Protein AF-A0A820I8U2-F1 (afdb_monomer_lite)

pLDDT: mean 76.26, std 18.39, range [28.83, 97.38]

Radius of gyration: 24.03 Å; chains: 1; bounding box: 58×41×70 Å

Structure (mmCIF, N/CA/C/O backbone):
data_AF-A0A820I8U2-F1
#
_entry.id   AF-A0A820I8U2-F1
#
loop_
_atom_site.group_PDB
_atom_site.id
_atom_site.type_symbol
_atom_site.label_atom_id
_atom_site.label_alt_id
_atom_site.label_comp_id
_atom_site.label_asym_id
_atom_site.label_entity_id
_atom_site.label_seq_id
_atom_site.pdbx_PDB_ins_code
_atom_site.Cartn_x
_atom_site.Cartn_y
_atom_site.Cartn_z
_atom_site.occupancy
_atom_site.B_iso_or_equiv
_atom_site.auth_seq_id
_atom_site.auth_comp_id
_atom_site.auth_asym_id
_atom_site.auth_atom_id
_atom_site.pdbx_PDB_model_num
ATOM 1 N N . GLU A 1 1 ? 40.406 24.764 -24.758 1.00 34.69 1 GLU A N 1
ATOM 2 C CA . GLU A 1 1 ? 40.034 23.343 -24.649 1.00 34.69 1 GLU A CA 1
ATOM 3 C C . GLU A 1 1 ? 38.670 23.268 -23.995 1.00 34.69 1 GLU A C 1
ATOM 5 O O . GLU A 1 1 ? 38.483 23.781 -22.901 1.00 34.69 1 GLU A O 1
ATOM 10 N N . THR A 1 2 ? 37.687 22.791 -24.744 1.00 35.50 2 THR A N 1
ATOM 11 C CA . THR A 1 2 ? 36.286 22.673 -24.335 1.00 35.50 2 THR A CA 1
ATOM 12 C C . THR A 1 2 ? 36.098 21.347 -23.607 1.00 35.50 2 THR A C 1
ATOM 14 O O . THR A 1 2 ? 36.168 20.300 -24.247 1.00 35.50 2 THR A O 1
ATOM 17 N N . CYS A 1 3 ? 35.871 21.378 -22.293 1.00 28.83 3 CYS A N 1
ATOM 18 C CA . CYS A 1 3 ? 35.389 20.208 -21.557 1.00 28.83 3 CYS A CA 1
ATOM 19 C C . CYS A 1 3 ? 33.987 19.842 -22.074 1.00 28.83 3 CYS A C 1
ATOM 21 O O . CYS A 1 3 ? 33.105 20.704 -22.014 1.00 28.83 3 CYS A O 1
ATOM 23 N N . PRO A 1 4 ? 33.747 18.620 -22.586 1.00 39.00 4 PRO A N 1
ATOM 24 C CA . PRO A 1 4 ? 32.405 18.201 -22.948 1.00 39.00 4 PRO A CA 1
ATOM 25 C C . PRO A 1 4 ? 31.563 18.033 -21.684 1.00 39.00 4 PRO A C 1
ATOM 27 O O . PRO A 1 4 ? 31.963 17.406 -20.704 1.00 39.00 4 PRO A O 1
ATOM 30 N N . SER A 1 5 ? 30.400 18.658 -21.733 1.00 40.34 5 SER A N 1
ATOM 31 C CA . SER A 1 5 ? 29.334 18.680 -20.749 1.00 40.34 5 SER A CA 1
ATOM 32 C C . SER A 1 5 ? 28.586 17.343 -20.678 1.00 40.34 5 SER A C 1
ATOM 34 O O . SER A 1 5 ? 27.477 17.258 -21.192 1.00 40.34 5 SER A O 1
ATOM 36 N N . ASP A 1 6 ? 29.148 16.338 -20.010 1.00 33.81 6 ASP A N 1
ATOM 37 C CA . ASP A 1 6 ? 28.405 15.132 -19.602 1.00 33.81 6 ASP A CA 1
ATOM 38 C C . ASP A 1 6 ? 28.423 14.994 -18.075 1.00 33.81 6 ASP A C 1
ATOM 40 O O . ASP A 1 6 ? 28.965 14.062 -17.487 1.00 33.81 6 ASP A O 1
ATOM 44 N N . TYR A 1 7 ? 27.832 15.986 -17.410 1.00 40.97 7 TYR A N 1
ATOM 45 C CA . TYR A 1 7 ? 27.373 15.847 -16.033 1.00 40.97 7 TYR A CA 1
ATOM 46 C C . TYR A 1 7 ? 25.924 15.346 -16.063 1.00 40.97 7 TYR A C 1
ATOM 48 O O . TYR A 1 7 ? 25.052 16.050 -16.571 1.00 40.97 7 TYR A O 1
ATOM 56 N N . GLY A 1 8 ? 25.646 14.193 -15.444 1.00 43.62 8 GLY A N 1
ATOM 57 C CA . GLY A 1 8 ? 24.348 14.003 -14.783 1.00 43.62 8 GLY A CA 1
ATOM 58 C C . GLY A 1 8 ? 23.417 12.891 -15.271 1.00 43.62 8 GLY A C 1
ATOM 59 O O . GLY A 1 8 ? 22.216 13.127 -15.359 1.00 43.62 8 GLY A O 1
ATOM 60 N N . LYS A 1 9 ? 23.908 11.670 -15.495 1.00 48.09 9 LYS A N 1
ATOM 61 C CA . LYS A 1 9 ? 23.063 10.469 -15.365 1.00 48.09 9 LYS A CA 1
ATOM 62 C C . LYS A 1 9 ? 23.764 9.451 -14.479 1.00 48.09 9 LYS A C 1
ATOM 64 O O . LYS A 1 9 ? 24.953 9.209 -14.679 1.00 48.09 9 LYS A O 1
ATOM 69 N N . CYS A 1 10 ? 23.063 8.911 -13.484 1.00 53.50 10 CYS A N 1
ATOM 70 C CA . CYS A 1 10 ? 23.635 7.855 -12.663 1.00 53.50 10 CYS A CA 1
ATOM 71 C C . CYS A 1 10 ? 23.636 6.525 -13.440 1.00 53.50 10 CYS A C 1
ATOM 73 O O . CYS A 1 10 ? 22.721 6.273 -14.224 1.00 53.50 10 CYS A O 1
ATOM 75 N N . PRO A 1 11 ? 24.639 5.661 -13.216 1.00 53.22 11 PRO A N 1
ATOM 76 C CA . PRO A 1 11 ? 24.610 4.274 -13.673 1.00 53.22 11 PRO A CA 1
ATOM 77 C C . PRO A 1 11 ? 23.388 3.533 -13.101 1.00 53.22 11 PRO A C 1
ATOM 79 O O . PRO A 1 11 ? 23.222 3.518 -11.877 1.00 53.22 11 PRO A O 1
ATOM 82 N N . ILE A 1 12 ? 22.562 2.887 -13.933 1.00 55.81 12 ILE A N 1
ATOM 83 C CA . ILE A 1 12 ? 21.431 2.052 -13.484 1.00 55.81 12 ILE A CA 1
ATOM 84 C C . ILE A 1 12 ? 21.666 0.616 -13.953 1.00 55.81 12 ILE A C 1
ATOM 86 O O . ILE A 1 12 ? 21.710 0.382 -15.147 1.00 55.81 12 ILE A O 1
ATOM 90 N N . CYS A 1 13 ? 21.766 -0.329 -13.016 1.00 59.38 13 CYS A N 1
ATOM 91 C CA . CYS A 1 13 ? 21.954 -1.756 -13.301 1.00 59.38 13 CYS A CA 1
ATOM 92 C C . CYS A 1 13 ? 20.595 -2.499 -13.404 1.00 59.38 13 CYS A C 1
ATOM 94 O O . CYS A 1 13 ? 19.673 -2.177 -12.650 1.00 59.38 13 CYS A O 1
ATOM 96 N N . GLY A 1 14 ? 20.458 -3.523 -14.253 1.00 51.66 14 GLY A N 1
ATOM 97 C CA . GLY A 1 14 ? 19.298 -4.439 -14.323 1.00 51.66 14 GLY A CA 1
ATOM 98 C C . GLY A 1 14 ? 18.135 -4.070 -15.271 1.00 51.66 14 GLY A C 1
ATOM 99 O O . GLY A 1 14 ? 17.081 -4.720 -15.249 1.00 51.66 14 GLY A O 1
ATOM 100 N N . ASP A 1 15 ? 18.289 -3.063 -16.126 1.00 55.94 15 ASP A N 1
ATOM 101 C CA . ASP A 1 15 ? 17.335 -2.654 -17.154 1.00 55.94 15 ASP A CA 1
ATOM 102 C C . ASP A 1 15 ? 17.605 -3.146 -18.586 1.00 55.94 15 ASP A C 1
ATOM 104 O O . ASP A 1 15 ? 16.736 -2.987 -19.450 1.00 55.94 15 ASP A O 1
ATOM 108 N N . SER A 1 16 ? 18.723 -3.846 -18.786 1.00 56.41 16 SER A N 1
ATOM 109 C CA . SER A 1 16 ? 19.155 -4.469 -20.043 1.00 56.41 16 SER A CA 1
ATOM 110 C C . SER A 1 16 ? 19.579 -3.487 -21.144 1.00 56.41 16 SER A C 1
ATOM 112 O O . SER A 1 16 ? 19.649 -3.890 -22.308 1.00 56.41 16 SER A O 1
ATOM 114 N N . ILE A 1 17 ? 19.859 -2.219 -20.817 1.00 57.16 17 ILE A N 1
ATOM 115 C CA . ILE A 1 17 ? 20.269 -1.192 -21.783 1.00 57.16 17 ILE A CA 1
ATOM 116 C C . ILE A 1 17 ? 21.528 -0.480 -21.290 1.00 57.16 17 ILE A C 1
ATOM 118 O O . ILE A 1 17 ? 21.464 0.315 -20.366 1.00 57.16 17 ILE A O 1
ATOM 122 N N . CYS A 1 18 ? 22.645 -0.661 -21.998 1.00 57.06 18 CYS A N 1
ATOM 123 C CA . CYS A 1 18 ? 23.907 -0.048 -21.597 1.00 57.06 18 CYS A CA 1
ATOM 124 C C . CYS A 1 18 ? 24.079 1.411 -22.100 1.00 57.06 18 CYS A C 1
ATOM 126 O O . CYS A 1 18 ? 24.066 1.632 -23.316 1.00 57.06 18 CYS A O 1
ATOM 128 N N . GLN A 1 19 ? 24.286 2.403 -21.222 1.00 61.91 19 GLN A N 1
ATOM 129 C CA . GLN A 1 19 ? 24.510 3.833 -21.537 1.00 61.91 19 GLN A CA 1
ATOM 130 C C . GLN A 1 19 ? 25.938 4.333 -21.203 1.00 61.91 19 GLN A C 1
ATOM 132 O O . GLN A 1 19 ? 26.705 3.715 -20.464 1.00 61.91 19 GLN A O 1
ATOM 137 N N . THR A 1 20 ? 26.342 5.480 -21.776 1.00 48.59 20 THR A N 1
ATOM 138 C CA . THR A 1 20 ? 27.681 6.074 -21.584 1.00 48.59 20 THR A CA 1
ATOM 139 C C . THR A 1 20 ? 27.862 6.599 -20.151 1.00 48.59 20 THR A C 1
ATOM 141 O O . THR A 1 20 ? 27.476 7.730 -19.860 1.00 48.59 20 THR A O 1
ATOM 144 N N . SER A 1 21 ? 28.478 5.760 -19.302 1.00 53.97 21 SER A N 1
ATOM 145 C CA . SER A 1 21 ? 28.811 5.878 -17.857 1.00 53.97 21 SER A CA 1
ATOM 146 C C . SER A 1 21 ? 28.071 4.850 -16.986 1.00 53.97 21 SER A C 1
ATOM 148 O O . SER A 1 21 ? 27.314 5.214 -16.096 1.00 53.97 21 SER A O 1
ATOM 150 N N . GLU A 1 22 ? 28.323 3.558 -17.201 1.00 54.75 22 GLU A N 1
ATOM 151 C CA . GLU A 1 22 ? 27.875 2.461 -16.318 1.00 54.75 22 GLU A CA 1
ATOM 152 C C . GLU A 1 22 ? 29.076 1.635 -15.810 1.00 54.75 22 GLU A C 1
ATOM 154 O O . GLU A 1 22 ? 30.151 1.743 -16.387 1.00 54.75 22 GLU A O 1
ATOM 159 N N . THR A 1 23 ? 28.990 0.826 -14.741 1.00 46.97 23 THR A N 1
ATOM 160 C CA . THR A 1 23 ? 30.064 -0.119 -14.307 1.00 46.97 23 THR A CA 1
ATOM 161 C C . THR A 1 23 ? 29.456 -1.336 -13.579 1.00 46.97 23 THR A C 1
ATOM 163 O O . THR A 1 23 ? 28.488 -1.177 -12.855 1.00 46.97 23 THR A O 1
ATOM 166 N N . TYR A 1 24 ? 29.873 -2.598 -13.786 1.00 48.84 24 TYR A N 1
ATOM 167 C CA . TYR A 1 24 ? 31.156 -3.193 -13.342 1.00 48.84 24 TYR A CA 1
ATOM 168 C C . TYR A 1 24 ? 32.349 -3.038 -14.298 1.00 48.84 24 TYR A C 1
ATOM 170 O O . TYR A 1 24 ? 33.478 -3.265 -13.893 1.00 48.84 24 TYR A O 1
ATOM 178 N N . GLN A 1 25 ? 32.141 -2.534 -15.507 1.00 43.84 25 GLN A N 1
ATOM 179 C CA . GLN A 1 25 ? 33.026 -1.565 -16.179 1.00 43.84 25 GLN A CA 1
ATOM 180 C C . GLN A 1 25 ? 32.387 -1.286 -17.539 1.00 43.84 25 GLN A C 1
ATOM 182 O O . GLN A 1 25 ? 32.700 -1.919 -18.540 1.00 43.84 25 GLN A O 1
ATOM 187 N N . THR A 1 26 ? 31.412 -0.377 -17.549 1.00 54.66 26 THR A N 1
ATOM 188 C CA . THR A 1 26 ? 30.597 0.045 -18.703 1.00 54.66 26 THR A CA 1
ATOM 189 C C . THR A 1 26 ? 29.603 -0.967 -19.263 1.00 54.66 26 THR A C 1
ATOM 191 O O . THR A 1 26 ? 29.273 -0.854 -20.433 1.00 54.66 26 THR A O 1
ATOM 194 N N . CYS A 1 27 ? 29.061 -1.844 -18.389 1.00 56.31 27 CYS A N 1
ATOM 195 C CA . CYS A 1 27 ? 27.915 -2.765 -18.599 1.00 56.31 27 CYS A CA 1
ATOM 196 C C . CYS A 1 27 ? 28.255 -4.247 -18.914 1.00 56.31 27 CYS A C 1
ATOM 198 O O . CYS A 1 27 ? 28.268 -4.670 -20.065 1.00 56.31 27 CYS A O 1
ATOM 200 N N . SER A 1 28 ? 28.489 -5.094 -17.900 1.00 48.97 28 SER A N 1
ATOM 201 C CA . SER A 1 28 ? 28.877 -6.516 -18.076 1.00 48.97 28 SER A CA 1
ATOM 202 C C . SER A 1 28 ? 27.684 -7.502 -18.067 1.00 48.97 28 SER A C 1
ATOM 204 O O . SER A 1 28 ? 27.668 -8.424 -17.260 1.00 48.97 28 SER A O 1
ATOM 206 N N . GLU A 1 29 ? 26.690 -7.286 -18.939 1.00 48.25 29 GLU A N 1
ATOM 207 C CA . GLU A 1 29 ? 25.267 -7.691 -18.781 1.00 48.25 29 GLU A CA 1
ATOM 208 C C . GLU A 1 29 ? 24.571 -6.895 -17.664 1.00 48.25 29 GLU A C 1
ATOM 210 O O . GLU A 1 29 ? 24.018 -7.430 -16.713 1.00 48.25 29 GLU A O 1
ATOM 215 N N . ASP A 1 30 ? 24.679 -5.570 -17.750 1.00 45.84 30 ASP A N 1
ATOM 216 C CA . ASP A 1 30 ? 23.992 -4.594 -16.897 1.00 45.84 30 ASP A CA 1
ATOM 217 C C . ASP A 1 30 ? 24.195 -4.742 -15.370 1.00 45.84 30 ASP A C 1
ATOM 219 O O . ASP A 1 30 ? 23.369 -4.347 -14.551 1.00 45.84 30 ASP A O 1
ATOM 223 N N . CYS A 1 31 ? 25.389 -5.254 -15.041 1.00 52.28 31 CYS A N 1
ATOM 224 C CA . CYS A 1 31 ? 26.249 -4.958 -13.886 1.00 52.28 31 CYS A CA 1
ATOM 225 C C . CYS A 1 31 ? 26.089 -5.824 -12.612 1.00 52.28 31 CYS A C 1
ATOM 227 O O . CYS A 1 31 ? 25.476 -5.425 -11.625 1.00 52.28 31 CYS A O 1
ATOM 229 N N . SER A 1 32 ? 26.775 -6.978 -12.579 1.00 53.88 32 SER A N 1
ATOM 230 C CA . SER A 1 32 ? 26.960 -7.831 -11.389 1.00 53.88 32 SER A CA 1
ATOM 231 C C . SER A 1 32 ? 28.132 -7.396 -10.498 1.00 53.88 32 SER A C 1
ATOM 233 O O . SER A 1 32 ? 29.216 -7.088 -10.991 1.00 53.88 32 SER A O 1
ATOM 235 N N . ASN A 1 33 ? 27.919 -7.451 -9.180 1.00 46.56 33 ASN A N 1
ATOM 236 C CA . ASN A 1 33 ? 28.752 -6.820 -8.159 1.00 46.56 33 ASN A CA 1
ATOM 237 C C . ASN A 1 33 ? 29.171 -7.818 -7.059 1.00 46.56 33 ASN A C 1
ATOM 239 O O . ASN A 1 33 ? 28.609 -7.806 -5.965 1.00 46.56 33 ASN A O 1
ATOM 243 N N . GLU A 1 34 ? 30.165 -8.674 -7.315 1.00 47.44 34 GLU A N 1
ATOM 244 C CA . GLU A 1 34 ? 30.955 -9.213 -6.199 1.00 47.44 34 GLU A CA 1
ATOM 245 C C . GLU A 1 34 ? 31.984 -8.149 -5.811 1.00 47.44 34 GLU A C 1
ATOM 247 O O . GLU A 1 34 ? 33.086 -8.082 -6.357 1.00 47.44 34 GLU A O 1
ATOM 252 N N . LEU A 1 35 ? 31.610 -7.278 -4.866 1.00 54.38 35 LEU A N 1
ATOM 253 C CA . LEU A 1 35 ? 32.611 -6.546 -4.094 1.00 54.38 35 LEU A CA 1
ATOM 254 C C . LEU A 1 35 ? 33.552 -7.603 -3.504 1.00 54.38 35 LEU A C 1
ATOM 256 O O . LEU A 1 35 ? 33.105 -8.511 -2.807 1.00 54.38 35 LEU A O 1
ATOM 260 N N . SER A 1 36 ? 34.845 -7.537 -3.817 1.00 43.72 36 SER A N 1
ATOM 261 C CA . SER A 1 36 ? 35.797 -8.536 -3.331 1.00 43.72 36 SER A CA 1
ATOM 262 C C . SER A 1 36 ? 35.850 -8.501 -1.797 1.00 43.72 36 SER A C 1
ATOM 264 O O . SER A 1 36 ? 36.311 -7.513 -1.218 1.00 43.72 36 SER A O 1
ATOM 266 N N . GLY A 1 37 ? 35.394 -9.566 -1.133 1.00 53.56 37 GLY A N 1
ATOM 267 C CA . GLY A 1 37 ? 35.329 -9.640 0.332 1.00 53.56 37 GLY A CA 1
ATOM 268 C C . GLY A 1 37 ? 34.208 -8.780 0.938 1.00 53.56 37 GLY A C 1
ATOM 269 O O . GLY A 1 37 ? 33.155 -8.603 0.342 1.00 53.56 37 GLY A O 1
ATOM 270 N N . CYS A 1 38 ? 34.417 -8.229 2.138 1.00 53.25 38 CYS A N 1
ATOM 271 C CA . CYS A 1 38 ? 33.440 -7.366 2.828 1.00 53.25 38 CYS A CA 1
ATOM 272 C C . CYS A 1 38 ? 33.501 -5.895 2.359 1.00 53.25 38 CYS A C 1
ATOM 274 O O . CYS A 1 38 ? 33.560 -4.981 3.184 1.00 53.25 38 CYS A O 1
ATOM 276 N N . GLY A 1 39 ? 33.572 -5.651 1.048 1.00 57.03 39 GLY A N 1
ATOM 277 C CA . GLY A 1 39 ? 33.612 -4.294 0.497 1.00 57.03 39 GLY A CA 1
ATOM 278 C C . GLY A 1 39 ? 32.285 -3.545 0.669 1.00 57.03 39 GLY A C 1
ATOM 279 O O . GLY A 1 39 ? 31.223 -4.159 0.721 1.00 57.03 39 GLY A O 1
ATOM 280 N N . ILE A 1 40 ? 32.347 -2.211 0.721 1.00 62.00 40 ILE A N 1
ATOM 281 C CA . ILE A 1 40 ? 31.179 -1.314 0.713 1.00 62.00 40 ILE A CA 1
ATOM 282 C C . ILE A 1 40 ? 31.256 -0.368 -0.489 1.00 62.00 40 ILE A C 1
ATOM 284 O O . ILE A 1 40 ? 32.354 -0.037 -0.945 1.00 62.00 40 ILE A O 1
ATOM 288 N N . PHE A 1 41 ? 30.109 0.110 -0.968 1.00 64.19 41 PHE A N 1
ATOM 289 C CA . PHE A 1 41 ? 30.051 1.225 -1.915 1.00 64.19 41 PHE A CA 1
ATOM 290 C C . PHE A 1 41 ? 30.446 2.513 -1.192 1.00 64.19 41 PHE A C 1
ATOM 292 O O . PHE A 1 41 ? 29.677 3.039 -0.387 1.00 64.19 41 PHE A O 1
ATOM 299 N N . LYS A 1 42 ? 31.665 2.999 -1.436 1.00 61.03 42 LYS A N 1
ATOM 300 C CA . LYS A 1 42 ? 32.217 4.155 -0.715 1.00 61.03 42 LYS A CA 1
ATOM 301 C C . LYS A 1 42 ? 31.451 5.439 -1.018 1.00 61.03 42 LYS A C 1
ATOM 303 O O . LYS A 1 42 ? 31.350 6.304 -0.157 1.00 61.03 42 LYS A O 1
ATOM 308 N N . GLU A 1 43 ? 30.872 5.530 -2.207 1.00 63.16 43 GLU A N 1
ATOM 309 C CA . GLU A 1 43 ? 30.110 6.682 -2.684 1.00 63.16 43 GLU A CA 1
ATOM 310 C C . GLU A 1 43 ? 28.767 6.848 -1.953 1.00 63.16 43 GLU A C 1
ATOM 312 O O . GLU A 1 43 ? 28.231 7.949 -1.929 1.00 63.16 43 GLU A O 1
ATOM 317 N N . GLU A 1 44 ? 28.258 5.780 -1.327 1.00 62.97 44 GLU A N 1
ATOM 318 C CA . GLU A 1 44 ? 27.021 5.772 -0.523 1.00 62.97 44 GLU A CA 1
ATOM 319 C C . GLU A 1 44 ? 27.310 5.578 0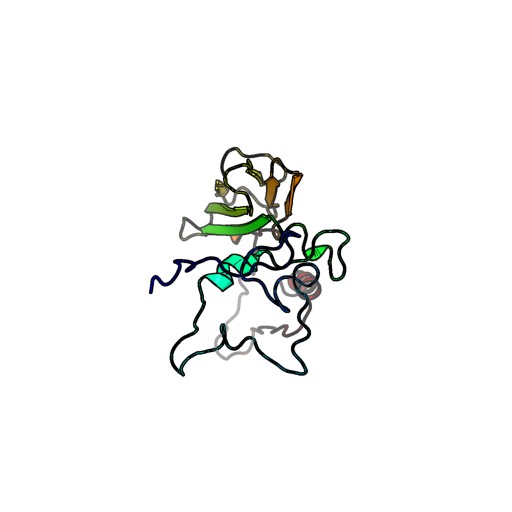.978 1.00 62.97 44 GLU A C 1
ATOM 321 O O . GLU A 1 44 ? 26.416 5.279 1.773 1.00 62.97 44 GLU A O 1
ATOM 326 N N . SER A 1 45 ? 28.584 5.682 1.368 1.00 65.06 45 SER A N 1
ATOM 327 C CA . SER A 1 45 ? 29.012 5.644 2.766 1.00 65.06 45 SER A CA 1
ATOM 328 C C . SER A 1 45 ? 29.050 7.054 3.359 1.00 65.06 45 SER A C 1
ATOM 330 O O . SER A 1 45 ? 29.028 8.045 2.628 1.00 65.06 45 SER A O 1
ATOM 332 N N . CYS A 1 46 ? 29.082 7.165 4.690 1.00 63.94 46 CYS A N 1
ATOM 333 C CA . CYS A 1 46 ? 29.231 8.459 5.354 1.00 63.94 46 CYS A CA 1
ATOM 334 C C . CYS A 1 46 ? 30.522 9.136 4.866 1.00 63.94 46 CYS A C 1
ATOM 336 O O . CYS A 1 46 ? 31.618 8.630 5.107 1.00 63.94 46 CYS A O 1
ATOM 338 N N . ALA A 1 47 ? 30.388 10.259 4.155 1.00 60.28 47 ALA A N 1
ATOM 339 C CA . ALA A 1 47 ? 31.530 11.024 3.656 1.00 60.28 47 ALA A CA 1
ATOM 340 C C . ALA A 1 47 ? 32.255 11.775 4.791 1.00 60.28 47 ALA A C 1
ATOM 342 O O . ALA A 1 47 ? 33.449 12.054 4.685 1.00 60.28 47 ALA A O 1
ATOM 343 N N . ASP A 1 48 ? 31.535 12.060 5.879 1.00 64.75 48 ASP A N 1
ATOM 344 C CA . ASP A 1 48 ? 32.031 12.610 7.137 1.00 64.75 48 ASP A CA 1
ATOM 345 C C . ASP A 1 48 ? 31.254 12.033 8.339 1.00 64.75 48 ASP A C 1
ATOM 347 O O . ASP A 1 48 ? 30.238 11.353 8.175 1.00 64.75 48 ASP A O 1
ATOM 351 N N . ASP A 1 49 ? 31.728 12.303 9.559 1.00 61.44 49 ASP A N 1
ATOM 352 C CA . ASP A 1 49 ? 31.135 11.819 10.819 1.00 61.44 49 ASP A CA 1
ATOM 353 C C . ASP A 1 49 ? 29.756 12.433 11.145 1.00 61.44 49 ASP A C 1
ATOM 355 O O . ASP A 1 49 ? 29.215 12.195 12.227 1.00 61.44 49 ASP A O 1
ATOM 359 N N . SER A 1 50 ? 29.185 13.262 10.263 1.00 59.62 50 SER A N 1
ATOM 360 C CA . SER A 1 50 ? 28.019 14.079 10.597 1.00 59.62 50 SER A CA 1
ATOM 361 C C . SER A 1 50 ? 26.764 13.769 9.790 1.00 59.62 50 SER A C 1
ATOM 363 O O . SER A 1 50 ? 25.674 14.021 10.310 1.00 59.62 50 SER A O 1
ATOM 365 N N . GLN A 1 51 ? 26.855 13.230 8.564 1.00 60.97 51 GLN A N 1
ATOM 366 C CA . GLN A 1 51 ? 25.664 13.036 7.723 1.00 60.97 51 GLN A CA 1
ATOM 367 C C . GLN A 1 51 ? 25.714 11.806 6.805 1.00 60.97 51 GLN A C 1
ATOM 369 O O . GLN A 1 51 ? 26.722 11.478 6.180 1.00 60.97 51 GLN A O 1
ATOM 374 N N . PHE A 1 52 ? 24.553 11.156 6.672 1.00 60.53 52 PHE A N 1
ATOM 375 C CA . PHE A 1 52 ? 24.293 10.180 5.618 1.00 60.53 52 PHE A CA 1
ATOM 376 C C . PHE A 1 52 ? 24.212 10.903 4.269 1.00 60.53 52 PHE A C 1
ATOM 378 O O . PHE A 1 52 ? 23.321 11.723 4.046 1.00 60.53 52 PHE A O 1
ATOM 385 N N . HIS A 1 53 ? 25.139 10.590 3.366 1.00 62.84 53 HIS A N 1
ATOM 386 C CA . HIS A 1 53 ? 25.126 11.081 1.994 1.00 62.84 53 HIS A CA 1
ATOM 387 C C . HIS A 1 53 ? 24.330 10.111 1.112 1.00 62.84 53 HIS A C 1
ATOM 389 O O . HIS A 1 53 ? 24.877 9.151 0.581 1.00 62.84 53 HIS A O 1
ATOM 395 N N . ALA A 1 54 ? 23.032 10.370 0.933 1.00 62.78 54 ALA A N 1
ATOM 396 C CA . ALA A 1 54 ? 22.292 9.784 -0.182 1.00 62.78 54 ALA A CA 1
ATOM 397 C C . ALA A 1 54 ? 22.567 10.613 -1.433 1.00 62.78 54 ALA A C 1
ATOM 399 O O . ALA A 1 54 ? 22.013 11.703 -1.602 1.00 62.78 54 ALA A O 1
ATOM 400 N N . THR A 1 55 ? 23.421 10.108 -2.318 1.00 67.25 55 THR A N 1
ATOM 401 C CA . THR A 1 55 ? 23.543 10.708 -3.646 1.00 67.25 55 THR A CA 1
ATOM 402 C C . THR A 1 55 ? 22.205 10.570 -4.396 1.00 67.25 55 THR A C 1
ATOM 404 O O . THR A 1 55 ? 21.432 9.648 -4.113 1.00 67.25 55 THR A O 1
ATOM 407 N N . PRO A 1 56 ? 21.898 11.435 -5.384 1.00 67.69 56 PRO A N 1
ATOM 408 C CA . PRO A 1 56 ? 20.717 11.257 -6.238 1.00 67.69 56 PRO A CA 1
ATOM 409 C C . PRO A 1 56 ? 20.621 9.855 -6.871 1.00 67.69 56 PRO A C 1
ATOM 411 O O . PRO A 1 56 ? 19.524 9.378 -7.151 1.00 67.69 56 PRO A O 1
ATOM 414 N N . CYS A 1 57 ? 21.752 9.156 -7.010 1.00 64.31 57 CYS A N 1
ATOM 415 C CA . CYS A 1 57 ? 21.825 7.802 -7.544 1.00 64.31 57 CYS A CA 1
ATOM 416 C C . CYS A 1 57 ? 21.161 6.743 -6.650 1.00 64.31 57 CYS A C 1
ATOM 418 O O . CYS A 1 57 ? 20.733 5.708 -7.158 1.00 64.31 57 CYS A O 1
ATOM 420 N N . VAL A 1 58 ? 21.010 6.981 -5.342 1.00 69.75 58 VAL A N 1
ATOM 421 C CA . VAL A 1 58 ? 20.285 6.062 -4.442 1.00 69.75 58 VAL A CA 1
ATOM 422 C C . VAL A 1 58 ? 18.814 5.947 -4.838 1.00 69.75 58 VAL A C 1
ATOM 424 O O . VAL A 1 58 ? 18.248 4.856 -4.809 1.00 69.75 58 VAL A O 1
ATOM 427 N N . GLU A 1 59 ? 18.196 7.053 -5.258 1.00 71.31 59 GLU A N 1
ATOM 428 C CA . GLU A 1 59 ? 16.803 7.054 -5.714 1.00 71.31 59 GLU A CA 1
ATOM 429 C C . GLU A 1 59 ? 16.640 6.279 -7.031 1.00 71.31 59 GLU A C 1
ATOM 431 O O . GLU A 1 59 ? 15.631 5.599 -7.228 1.00 71.31 59 GLU A O 1
ATOM 436 N N . GLU A 1 60 ? 17.642 6.323 -7.912 1.00 69.06 60 GLU A N 1
ATOM 437 C CA . GLU A 1 60 ? 17.648 5.576 -9.177 1.00 69.06 60 GLU A CA 1
ATOM 438 C C . GLU A 1 60 ? 17.873 4.065 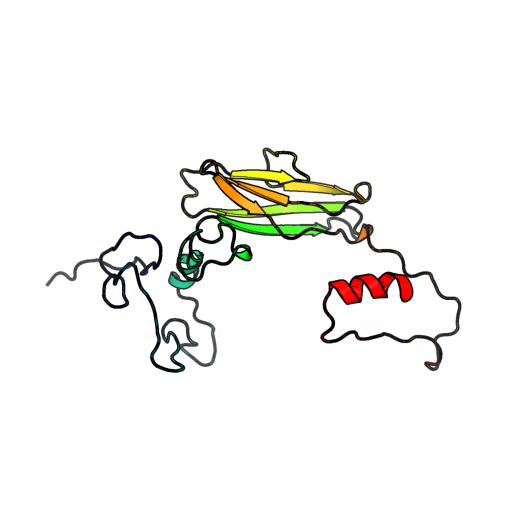-8.961 1.00 69.06 60 GLU A C 1
ATOM 440 O O . GLU A 1 60 ? 17.319 3.239 -9.692 1.00 69.06 60 GLU A O 1
ATOM 445 N N . LYS A 1 61 ? 18.565 3.683 -7.876 1.00 71.06 61 LYS A N 1
ATOM 446 C CA . LYS A 1 61 ? 18.741 2.289 -7.413 1.00 71.06 61 LYS A CA 1
ATOM 447 C C . LYS A 1 61 ? 17.477 1.664 -6.796 1.00 71.06 61 LYS A C 1
ATOM 449 O O . LYS A 1 61 ? 17.501 0.518 -6.353 1.00 71.06 61 LYS A O 1
ATOM 454 N N . ARG A 1 62 ? 16.337 2.356 -6.805 1.00 78.62 62 ARG A N 1
ATOM 455 C CA . ARG A 1 62 ? 15.029 1.812 -6.390 1.00 78.62 62 ARG A CA 1
ATOM 456 C C . ARG A 1 62 ? 14.624 0.544 -7.159 1.00 78.62 62 ARG A C 1
ATOM 458 O O . ARG A 1 62 ? 13.906 -0.284 -6.614 1.00 78.62 62 ARG A O 1
ATOM 465 N N . TRP A 1 63 ? 15.083 0.391 -8.404 1.00 83.38 63 TRP A N 1
ATOM 466 C CA . TRP A 1 63 ? 14.637 -0.652 -9.342 1.00 83.38 63 TRP A CA 1
ATOM 467 C C . TRP A 1 63 ? 15.550 -1.888 -9.413 1.00 83.38 63 TRP A C 1
ATOM 469 O O . TRP A 1 63 ? 15.498 -2.632 -10.384 1.00 83.38 63 TRP A O 1
ATOM 479 N N . GLN A 1 64 ? 16.394 -2.114 -8.404 1.00 79.12 64 GLN A N 1
ATOM 480 C CA . GLN A 1 64 ? 17.454 -3.139 -8.419 1.00 79.12 64 GLN A CA 1
ATOM 481 C C . GLN A 1 64 ? 16.974 -4.563 -8.086 1.00 79.12 64 GLN A C 1
ATOM 483 O O . GLN A 1 64 ? 17.774 -5.475 -7.886 1.00 79.12 64 GLN A O 1
ATOM 488 N N . THR A 1 65 ? 15.665 -4.777 -7.979 1.00 83.44 65 THR A N 1
ATOM 489 C CA . THR A 1 65 ? 15.118 -6.108 -7.721 1.00 83.44 65 THR A CA 1
ATOM 490 C C . THR A 1 65 ? 15.135 -6.942 -9.009 1.00 83.44 65 THR A C 1
ATOM 492 O O . THR A 1 65 ? 14.747 -6.425 -10.057 1.00 83.44 65 THR A O 1
ATOM 495 N N . PRO A 1 66 ? 15.551 -8.222 -8.984 1.00 81.56 66 PRO A N 1
ATOM 496 C CA . PRO A 1 66 ? 15.491 -9.073 -10.170 1.00 81.56 66 PRO A CA 1
ATOM 497 C C . PRO A 1 66 ? 14.062 -9.198 -10.714 1.00 81.56 66 PRO A C 1
ATOM 499 O O . PRO A 1 66 ? 13.094 -9.188 -9.953 1.00 81.56 66 PRO A O 1
ATOM 502 N N . LYS A 1 67 ? 13.924 -9.348 -12.035 1.00 84.56 67 LYS A N 1
ATOM 503 C CA . LYS A 1 67 ? 12.631 -9.611 -12.690 1.00 84.56 67 LYS A CA 1
ATOM 504 C C . LYS A 1 67 ? 12.209 -11.074 -12.502 1.00 84.56 67 LYS A C 1
ATOM 506 O O . LYS A 1 67 ? 13.079 -11.927 -12.300 1.00 84.56 67 LYS A O 1
ATOM 511 N N . PRO A 1 68 ? 10.915 -11.409 -12.651 1.00 80.44 68 PRO A N 1
ATOM 512 C CA . PRO A 1 68 ? 10.488 -12.800 -12.730 1.00 80.44 68 PRO A CA 1
ATOM 513 C C . PRO A 1 68 ? 11.313 -13.582 -13.763 1.00 80.44 68 PRO A C 1
ATOM 515 O O . PRO A 1 68 ? 11.562 -13.095 -14.866 1.00 80.44 68 PRO A O 1
ATOM 518 N N . ASN A 1 69 ? 11.721 -14.802 -13.405 1.00 81.00 69 ASN A N 1
ATOM 519 C CA . ASN A 1 69 ? 12.595 -15.692 -14.189 1.00 81.00 69 ASN A CA 1
ATOM 520 C C . ASN A 1 69 ? 14.079 -15.287 -14.287 1.00 81.00 69 ASN A C 1
ATOM 522 O O . ASN A 1 69 ? 14.841 -15.979 -14.961 1.00 81.00 69 ASN A O 1
ATOM 526 N N . MET A 1 70 ? 14.517 -14.227 -13.602 1.00 78.56 70 MET A N 1
ATOM 527 C CA . MET A 1 70 ? 15.943 -13.910 -13.459 1.00 78.56 70 MET A CA 1
ATOM 528 C C . MET A 1 70 ? 16.559 -14.642 -12.261 1.00 78.56 70 MET A C 1
ATOM 530 O O . MET A 1 70 ? 15.882 -14.951 -11.278 1.00 78.56 70 MET A O 1
ATOM 534 N N . ASN A 1 71 ? 17.869 -14.897 -12.321 1.00 80.19 71 ASN A N 1
ATOM 535 C CA . ASN A 1 71 ? 18.611 -15.443 -11.184 1.00 80.19 71 ASN A CA 1
ATOM 536 C C . ASN A 1 71 ? 18.497 -14.497 -9.970 1.00 80.19 71 ASN A C 1
ATOM 538 O O . ASN A 1 71 ? 18.565 -13.278 -10.116 1.00 80.19 71 ASN A O 1
ATOM 542 N N . GLY A 1 72 ? 18.281 -15.057 -8.779 1.00 80.12 72 GLY A N 1
ATOM 543 C CA . GLY A 1 72 ? 18.093 -14.296 -7.543 1.00 80.12 72 GLY A CA 1
ATOM 544 C C . GLY A 1 72 ? 16.685 -13.728 -7.340 1.00 80.12 72 GLY A C 1
ATOM 545 O O . GLY A 1 72 ? 16.436 -13.127 -6.296 1.00 80.12 72 GLY A O 1
ATOM 546 N N . TYR A 1 73 ? 15.753 -13.927 -8.280 1.00 82.94 73 TYR A N 1
ATOM 547 C CA . TYR A 1 73 ? 14.351 -13.562 -8.077 1.00 82.94 73 TYR A CA 1
ATOM 548 C C . TYR A 1 73 ? 13.712 -14.385 -6.953 1.00 82.94 73 TYR A C 1
ATOM 550 O O . TYR A 1 73 ? 13.856 -15.607 -6.890 1.00 82.94 73 TYR A O 1
ATOM 558 N N . GLN A 1 74 ? 12.945 -13.708 -6.101 1.00 90.69 74 GLN A N 1
ATOM 559 C CA . GLN A 1 74 ? 12.066 -14.323 -5.113 1.00 90.69 74 GLN A CA 1
ATOM 560 C C . GLN A 1 74 ? 10.636 -13.873 -5.391 1.00 90.69 74 GLN A C 1
ATOM 562 O O . GLN A 1 74 ? 10.407 -12.708 -5.694 1.00 90.69 74 GLN A O 1
ATOM 567 N N . SER A 1 75 ? 9.653 -14.762 -5.244 1.00 90.38 75 SER A N 1
ATOM 568 C CA . SER A 1 75 ? 8.243 -14.423 -5.503 1.00 90.38 75 SER A CA 1
ATOM 569 C C . SER A 1 75 ? 7.726 -13.275 -4.629 1.00 90.38 75 SER A C 1
ATOM 571 O O . SER A 1 75 ? 6.872 -12.507 -5.056 1.00 90.38 75 SER A O 1
ATOM 573 N N . SER A 1 76 ? 8.279 -13.118 -3.423 1.00 89.44 76 SER A N 1
ATOM 574 C CA . SER A 1 76 ? 7.991 -12.005 -2.511 1.00 89.44 76 SER A CA 1
ATOM 575 C C . SER A 1 76 ? 8.379 -10.632 -3.070 1.00 89.44 76 SER A C 1
ATOM 577 O O . SER A 1 76 ? 7.884 -9.620 -2.579 1.00 89.44 76 SER A O 1
ATOM 579 N N . PHE A 1 77 ? 9.241 -10.580 -4.088 1.00 89.12 77 PHE A N 1
ATOM 580 C CA . PHE A 1 77 ? 9.617 -9.347 -4.771 1.00 89.12 77 PHE A CA 1
ATOM 581 C C . PHE A 1 77 ? 8.538 -8.816 -5.707 1.00 89.12 77 PHE A C 1
ATOM 583 O O . PHE A 1 77 ? 8.591 -7.637 -6.055 1.00 89.12 77 PHE A O 1
ATOM 590 N N . GLN A 1 78 ? 7.584 -9.660 -6.115 1.00 94.06 78 GLN A N 1
ATOM 591 C CA . GLN A 1 78 ? 6.510 -9.271 -7.028 1.00 94.06 78 GLN A CA 1
ATOM 592 C C . GLN A 1 78 ? 7.089 -8.536 -8.257 1.00 94.06 78 GLN A C 1
ATOM 594 O O . GLN A 1 78 ? 7.998 -9.066 -8.905 1.00 94.06 78 GLN A O 1
ATOM 599 N N . ASP A 1 79 ? 6.635 -7.303 -8.510 1.00 92.94 79 ASP A N 1
ATOM 600 C CA . ASP A 1 79 ? 7.118 -6.417 -9.568 1.00 92.94 79 ASP A CA 1
ATOM 601 C C . ASP A 1 79 ? 7.904 -5.195 -9.054 1.00 92.94 79 ASP A C 1
ATOM 603 O O . ASP A 1 79 ? 7.953 -4.168 -9.731 1.00 92.94 79 ASP A O 1
ATOM 607 N N . TYR A 1 80 ? 8.589 -5.281 -7.904 1.00 90.50 80 TYR A N 1
ATOM 608 C CA . TYR A 1 80 ? 9.385 -4.161 -7.356 1.00 90.50 80 TYR A CA 1
ATOM 609 C C . TYR A 1 80 ? 10.465 -3.611 -8.297 1.00 90.50 80 TYR A C 1
ATOM 611 O O . TYR A 1 80 ? 10.879 -2.461 -8.170 1.00 90.50 80 TYR A O 1
ATOM 619 N N . HIS A 1 81 ? 10.866 -4.387 -9.301 1.00 86.81 81 HIS A N 1
ATOM 620 C CA . HIS A 1 81 ? 11.748 -3.944 -10.378 1.00 86.81 81 HIS A CA 1
ATOM 621 C C . HIS A 1 81 ? 11.123 -2.869 -11.297 1.00 86.81 81 HIS A C 1
ATOM 623 O O . HIS A 1 81 ? 11.818 -2.279 -12.121 1.00 86.81 81 HIS A O 1
ATOM 629 N N . THR A 1 82 ? 9.808 -2.633 -11.217 1.00 89.88 82 THR A N 1
ATOM 630 C CA . THR A 1 82 ? 9.060 -1.715 -12.099 1.00 89.88 82 THR A CA 1
ATOM 631 C C . THR A 1 82 ? 7.984 -0.899 -11.372 1.00 89.88 82 THR A C 1
ATOM 633 O O . THR A 1 82 ? 7.799 0.280 -11.691 1.00 89.88 82 THR A O 1
ATOM 636 N N . LEU A 1 83 ? 7.323 -1.470 -10.363 1.00 92.94 83 LEU A N 1
ATOM 637 C CA . LEU A 1 83 ? 6.272 -0.830 -9.574 1.00 92.94 83 LEU A CA 1
ATOM 638 C C . LEU A 1 83 ? 6.566 -0.982 -8.078 1.00 92.94 83 LEU A C 1
ATOM 640 O O . LEU A 1 83 ? 6.660 -2.090 -7.562 1.00 92.94 83 LEU A O 1
ATOM 644 N N . VAL A 1 84 ? 6.665 0.140 -7.364 1.00 93.38 84 VAL A N 1
ATOM 645 C CA . VAL A 1 84 ? 6.798 0.158 -5.899 1.00 93.38 84 VAL A CA 1
ATOM 646 C C . VAL A 1 84 ? 5.737 1.053 -5.276 1.00 93.38 84 VAL A C 1
ATOM 648 O O . VAL A 1 84 ? 5.259 2.007 -5.895 1.00 93.38 84 VAL A O 1
ATOM 651 N N . GLY A 1 85 ? 5.393 0.787 -4.022 1.00 93.38 85 GLY A N 1
ATOM 652 C CA . GLY A 1 85 ? 4.390 1.563 -3.315 1.00 93.38 85 GLY A CA 1
ATOM 653 C C . GLY A 1 85 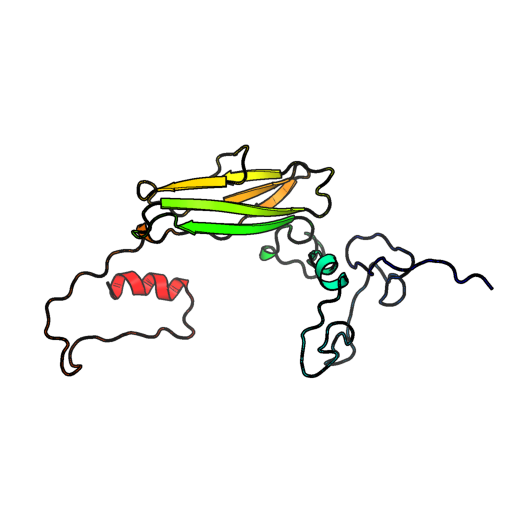? 4.132 1.071 -1.902 1.00 93.38 85 GLY A C 1
ATOM 654 O O . GLY A 1 85 ? 4.670 0.054 -1.475 1.00 93.38 85 GLY A O 1
ATOM 655 N N . TYR A 1 86 ? 3.320 1.831 -1.181 1.00 95.62 86 TYR A N 1
ATOM 656 C CA . TYR A 1 86 ? 2.884 1.529 0.176 1.00 95.62 86 TYR A CA 1
ATOM 657 C C . TYR A 1 86 ? 1.509 2.148 0.437 1.00 95.62 86 TYR A C 1
ATOM 659 O O . TYR A 1 86 ? 1.081 3.070 -0.264 1.00 95.62 86 TYR A O 1
ATOM 667 N N . ALA A 1 87 ? 0.818 1.645 1.457 1.00 96.81 87 ALA A N 1
ATOM 668 C CA . ALA A 1 87 ? -0.404 2.256 1.956 1.00 96.81 87 ALA A CA 1
ATOM 669 C C . ALA A 1 87 ? -0.073 3.252 3.070 1.00 96.81 87 ALA A C 1
ATOM 671 O O . ALA A 1 87 ? 0.578 2.908 4.054 1.00 96.81 87 ALA A O 1
ATOM 672 N N . ASP A 1 88 ? -0.526 4.485 2.900 1.00 96.94 88 ASP A N 1
ATOM 673 C CA . ASP A 1 88 ? -0.491 5.541 3.901 1.00 96.94 88 ASP A CA 1
ATOM 674 C C . ASP A 1 88 ? -1.851 5.595 4.603 1.00 96.94 88 ASP A C 1
ATOM 676 O O . ASP A 1 88 ? -2.886 5.664 3.935 1.00 96.94 88 ASP A O 1
ATOM 680 N N . ILE A 1 89 ? -1.856 5.506 5.932 1.00 95.94 89 ILE A N 1
ATOM 681 C CA . ILE A 1 89 ? -3.068 5.361 6.748 1.00 95.94 89 ILE A CA 1
ATOM 682 C C . ILE A 1 89 ? -3.074 6.479 7.781 1.00 95.94 89 ILE A C 1
ATOM 684 O O . ILE A 1 89 ? -2.267 6.488 8.712 1.00 95.94 89 ILE A O 1
ATOM 688 N N . ILE A 1 90 ? -4.012 7.410 7.637 1.00 96.25 90 ILE A N 1
ATOM 689 C CA . ILE A 1 90 ? -4.139 8.563 8.527 1.00 96.25 90 ILE A CA 1
ATOM 690 C C . ILE A 1 90 ? -5.487 8.472 9.231 1.00 96.25 90 ILE A C 1
ATOM 692 O O . ILE A 1 90 ? -6.533 8.472 8.584 1.00 96.25 90 ILE A O 1
ATOM 696 N N . TYR A 1 91 ? -5.477 8.374 10.560 1.00 96.38 91 TYR A N 1
ATOM 697 C CA . TYR A 1 91 ? -6.695 8.483 11.364 1.00 96.38 91 TYR A CA 1
ATOM 698 C C . TYR A 1 91 ? -7.065 9.955 11.505 1.00 96.38 91 TYR A C 1
ATOM 700 O O . TYR A 1 91 ? -6.215 10.781 11.841 1.00 96.38 91 TYR A O 1
ATOM 708 N N . ILE A 1 92 ? -8.318 10.279 11.205 1.00 95.88 92 ILE A N 1
ATOM 709 C CA . ILE A 1 92 ? -8.767 11.674 11.073 1.00 95.88 92 ILE A CA 1
ATOM 710 C C . ILE A 1 92 ? -9.471 12.197 12.326 1.00 95.88 92 ILE A C 1
ATOM 712 O O . ILE A 1 92 ? -9.732 13.393 12.435 1.00 95.88 92 ILE A O 1
ATOM 716 N N . ASP A 1 93 ? -9.780 11.311 13.266 1.00 93.44 93 ASP A N 1
ATOM 717 C CA . ASP A 1 93 ? -10.462 11.599 14.517 1.00 93.44 93 ASP A CA 1
ATOM 718 C C . ASP A 1 93 ? -9.674 11.069 15.723 1.00 93.44 93 ASP A C 1
ATOM 720 O O . ASP A 1 93 ? -8.869 10.141 15.630 1.00 93.44 93 ASP A O 1
ATOM 724 N N . THR A 1 94 ? -9.902 11.674 16.890 1.00 92.69 94 THR A N 1
ATOM 725 C CA . THR A 1 94 ? -9.216 11.299 18.137 1.00 92.69 94 THR A CA 1
ATOM 726 C C . THR A 1 94 ? -9.615 9.917 18.633 1.00 92.69 94 THR A C 1
ATOM 728 O O . THR A 1 94 ? -8.781 9.210 19.199 1.00 92.69 94 THR A O 1
ATOM 731 N N . ASP A 1 95 ? -10.865 9.529 18.382 1.00 92.88 95 ASP A N 1
ATOM 732 C CA . ASP A 1 95 ? -11.409 8.222 18.753 1.00 92.88 95 ASP A CA 1
ATOM 733 C C . ASP A 1 95 ? -10.948 7.118 17.794 1.00 92.88 95 ASP A C 1
ATOM 735 O O . ASP A 1 95 ? -11.153 5.935 18.066 1.00 92.88 95 ASP A O 1
ATOM 739 N N . ARG A 1 96 ? -10.277 7.507 16.698 1.00 93.94 96 ARG A N 1
ATOM 740 C CA . ARG A 1 96 ? -9.774 6.624 15.649 1.00 93.94 96 ARG A CA 1
ATOM 741 C C . ARG A 1 96 ? -10.874 5.700 15.141 1.00 93.94 96 ARG A C 1
ATOM 743 O O . ARG A 1 96 ? -10.669 4.496 15.054 1.00 93.94 96 ARG A O 1
ATOM 750 N N . LEU A 1 97 ? -12.043 6.255 14.840 1.00 95.50 97 LEU A N 1
ATOM 751 C CA . LEU A 1 97 ? -13.181 5.567 14.232 1.00 95.50 97 LEU A CA 1
ATOM 752 C C . LEU A 1 97 ? -13.302 5.876 12.736 1.00 95.50 97 LEU A C 1
ATOM 754 O O . LEU A 1 97 ? -14.185 5.332 12.069 1.00 95.50 97 LEU A O 1
ATOM 758 N N . ALA A 1 98 ? -12.430 6.728 12.195 1.00 97.12 98 ALA A N 1
ATOM 759 C CA . ALA A 1 98 ? -12.327 6.987 10.770 1.00 97.12 98 ALA A CA 1
ATOM 760 C C . ALA A 1 98 ? -10.868 7.137 10.318 1.00 97.12 98 ALA A C 1
ATOM 762 O O . ALA A 1 98 ? -10.015 7.680 11.023 1.00 97.12 98 ALA A O 1
ATOM 763 N N . SER A 1 99 ? -10.581 6.674 9.101 1.00 97.31 99 SER A N 1
ATOM 764 C CA . SER A 1 99 ? -9.253 6.783 8.502 1.00 97.31 99 SER A CA 1
ATOM 765 C C . SER A 1 99 ? -9.313 7.028 6.998 1.00 97.31 99 SER A C 1
ATOM 767 O O . SER A 1 99 ? -10.148 6.461 6.292 1.00 97.31 99 SER A O 1
ATOM 769 N N . ASP A 1 100 ? -8.395 7.863 6.516 1.00 96.94 100 ASP A N 1
ATOM 770 C CA . ASP A 1 100 ? -8.070 7.991 5.103 1.00 96.94 100 ASP A CA 1
ATOM 771 C C . ASP A 1 100 ? -6.916 7.055 4.754 1.00 96.94 100 ASP A C 1
ATOM 773 O O . ASP A 1 100 ? -5.828 7.158 5.322 1.00 96.94 100 ASP A O 1
ATOM 777 N N . VAL A 1 101 ? -7.161 6.163 3.792 1.00 97.38 101 VAL A N 1
ATOM 778 C CA . VAL A 1 101 ? -6.135 5.299 3.209 1.00 97.38 101 VAL A CA 1
ATOM 779 C C . VAL A 1 101 ? -5.760 5.838 1.836 1.00 97.38 101 VAL A C 1
ATOM 781 O O . VAL A 1 101 ? -6.621 6.002 0.965 1.00 97.38 101 VAL A O 1
ATOM 784 N N . CYS A 1 102 ? -4.471 6.094 1.631 1.00 97.19 102 CYS A N 1
ATOM 785 C CA . CYS A 1 102 ? -3.905 6.512 0.358 1.00 97.19 102 CYS A CA 1
ATOM 786 C C . CYS A 1 102 ? -2.847 5.516 -0.114 1.00 97.19 102 CYS A C 1
ATOM 788 O O . CYS A 1 102 ? -1.855 5.286 0.569 1.00 97.19 102 CYS A O 1
ATOM 790 N N . LEU A 1 103 ? -2.996 4.982 -1.323 1.00 97.00 103 LEU A N 1
ATOM 791 C CA . LEU A 1 103 ? -1.965 4.144 -1.929 1.00 97.00 103 LEU A CA 1
ATOM 792 C C . LEU A 1 103 ? -0.931 5.041 -2.612 1.00 97.00 103 LEU A C 1
ATOM 794 O O . LEU A 1 103 ? -1.212 5.669 -3.633 1.00 97.00 103 LEU A O 1
ATOM 798 N N . GLN A 1 104 ? 0.262 5.146 -2.032 1.00 95.19 104 GLN A N 1
ATOM 799 C CA . GLN A 1 104 ? 1.368 5.898 -2.616 1.00 95.19 104 GLN A CA 1
ATOM 800 C C . GLN A 1 104 ? 2.189 4.972 -3.496 1.00 95.19 104 GLN A C 1
ATOM 802 O O . GLN A 1 104 ? 2.670 3.939 -3.040 1.00 95.19 104 GLN A O 1
ATOM 807 N N . THR A 1 105 ? 2.355 5.340 -4.762 1.00 93.62 105 THR A N 1
ATOM 808 C CA . THR A 1 105 ? 2.987 4.475 -5.758 1.00 93.62 105 THR A CA 1
ATOM 809 C C . THR A 1 105 ? 3.948 5.256 -6.636 1.00 93.62 105 THR A C 1
ATOM 811 O O . THR A 1 105 ? 3.791 6.458 -6.866 1.00 93.62 105 THR A O 1
ATOM 814 N N . LYS A 1 106 ? 4.962 4.554 -7.133 1.00 91.69 106 LYS A N 1
ATOM 815 C CA . LYS A 1 106 ? 5.869 5.022 -8.175 1.00 91.69 106 LYS A CA 1
ATOM 816 C C . LYS A 1 106 ? 6.047 3.903 -9.188 1.00 91.69 106 LYS A C 1
ATOM 818 O O . LYS A 1 106 ? 6.254 2.751 -8.815 1.00 91.69 106 LYS A O 1
ATOM 823 N N . HIS A 1 107 ? 5.996 4.273 -10.460 1.00 92.06 107 HIS A N 1
ATOM 824 C CA . HIS A 1 107 ? 6.237 3.379 -11.582 1.00 92.06 107 HIS A CA 1
ATOM 825 C C . HIS A 1 107 ? 7.476 3.843 -12.341 1.00 92.06 107 HIS A C 1
ATOM 827 O O . HIS A 1 107 ? 7.656 5.049 -12.533 1.00 92.06 107 HIS A O 1
ATOM 833 N N . ARG A 1 108 ? 8.300 2.905 -12.814 1.00 87.81 108 ARG A N 1
ATOM 834 C CA . ARG A 1 108 ? 9.528 3.203 -13.566 1.00 87.81 108 ARG A CA 1
ATOM 835 C C . ARG A 1 108 ? 9.269 4.046 -14.822 1.00 87.81 108 ARG A C 1
ATOM 837 O O . ARG A 1 108 ? 10.086 4.874 -15.200 1.00 87.81 108 ARG A O 1
ATOM 844 N N . GLN A 1 109 ? 8.102 3.860 -15.435 1.00 87.50 109 GLN A N 1
ATOM 845 C CA . GLN A 1 109 ? 7.632 4.578 -16.627 1.00 87.50 109 GLN A CA 1
ATOM 846 C C . GLN A 1 109 ? 6.330 5.354 -16.352 1.00 87.50 109 GLN A C 1
ATOM 848 O O . GLN A 1 109 ? 5.318 5.165 -17.022 1.00 87.50 109 GLN A O 1
ATOM 853 N N . SER A 1 110 ? 6.319 6.196 -15.319 1.00 82.50 110 SER A N 1
ATOM 854 C CA . SER A 1 110 ? 5.113 6.904 -14.852 1.00 82.50 110 SER A CA 1
ATOM 855 C C . SER A 1 110 ? 4.417 7.782 -15.906 1.00 82.50 110 SER A C 1
ATOM 857 O O . SER A 1 110 ? 3.221 8.020 -15.791 1.00 82.50 110 SER A O 1
ATOM 859 N N . ASN A 1 111 ? 5.127 8.234 -16.944 1.00 84.56 111 ASN A N 1
ATOM 860 C CA . ASN A 1 111 ? 4.566 9.093 -17.996 1.00 84.56 111 ASN A CA 1
ATOM 861 C C . ASN A 1 111 ? 3.782 8.334 -19.083 1.00 84.56 111 ASN A C 1
ATOM 863 O O . ASN A 1 111 ? 3.106 8.968 -19.889 1.00 84.56 111 ASN A O 1
ATOM 867 N N . SER A 1 112 ? 3.888 7.004 -19.146 1.00 87.19 112 SER A N 1
ATOM 868 C CA . SER A 1 112 ? 3.282 6.181 -20.206 1.00 87.19 112 SER A CA 1
ATOM 869 C C . SER A 1 112 ? 2.356 5.085 -19.685 1.00 87.19 112 SER A C 1
ATOM 871 O O . SER A 1 112 ? 1.786 4.343 -20.481 1.00 87.19 112 SER A O 1
ATOM 873 N N . ILE A 1 113 ? 2.209 4.970 -18.364 1.00 91.06 113 ILE A N 1
ATOM 874 C CA . ILE A 1 113 ? 1.452 3.905 -17.709 1.00 91.06 113 ILE A CA 1
ATOM 875 C C . ILE A 1 113 ? 0.314 4.501 -16.897 1.00 91.06 113 ILE A C 1
ATOM 877 O O . ILE A 1 113 ? 0.484 5.477 -16.170 1.00 91.06 113 ILE A O 1
ATOM 881 N N . THR A 1 114 ? -0.856 3.876 -17.005 1.00 92.69 114 THR A N 1
ATOM 882 C CA . THR A 1 114 ? -1.992 4.179 -16.133 1.00 92.69 114 THR A CA 1
ATOM 883 C C . THR A 1 114 ? -2.009 3.171 -14.995 1.00 92.69 114 THR A C 1
ATOM 885 O O . THR A 1 114 ? -2.003 1.966 -15.242 1.00 92.69 114 THR A O 1
ATOM 888 N N . LEU A 1 115 ? -2.034 3.659 -13.755 1.00 94.00 115 LEU A N 1
ATOM 889 C CA . LEU A 1 115 ? -2.168 2.823 -12.565 1.00 94.00 115 LEU A CA 1
ATOM 890 C C . LEU A 1 115 ? -3.633 2.764 -12.130 1.00 94.00 115 LEU A C 1
ATOM 892 O O . LEU A 1 115 ? -4.305 3.791 -12.055 1.00 94.00 115 LEU A O 1
ATOM 896 N N . THR A 1 116 ? -4.102 1.567 -11.799 1.00 95.56 116 THR A N 1
ATOM 897 C CA . THR A 1 116 ? -5.418 1.328 -11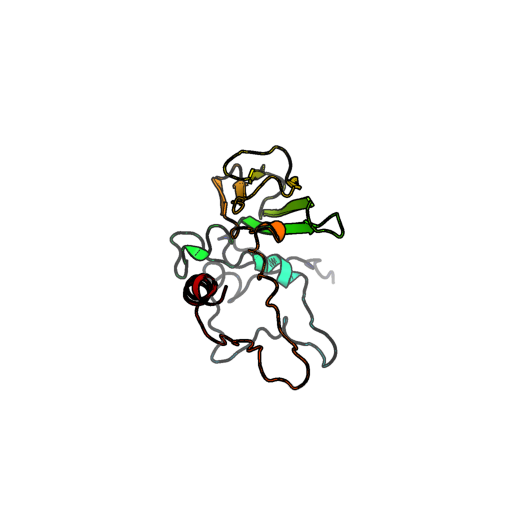.198 1.00 95.56 116 THR A CA 1
ATOM 898 C C . THR A 1 116 ? -5.223 0.811 -9.780 1.00 95.56 116 THR A C 1
ATOM 900 O O . THR A 1 116 ? -4.452 -0.121 -9.559 1.00 95.56 116 THR A O 1
ATOM 903 N N . CYS A 1 117 ? -5.903 1.430 -8.818 1.00 96.19 117 CYS A N 1
ATOM 904 C CA . CYS A 1 117 ? -5.884 1.009 -7.419 1.00 96.19 117 CYS A CA 1
ATOM 905 C C . CYS A 1 117 ? -7.108 0.143 -7.130 1.00 96.19 117 CYS A C 1
ATOM 907 O O . CYS A 1 117 ? -8.214 0.476 -7.549 1.00 96.19 117 CYS A O 1
ATOM 909 N N . PHE A 1 118 ? -6.924 -0.927 -6.374 1.00 97.12 118 PHE A N 1
ATOM 910 C CA . PHE A 1 118 ? -7.981 -1.821 -5.931 1.00 97.12 118 PHE A CA 1
ATOM 911 C C . PHE A 1 118 ? -8.011 -1.826 -4.415 1.00 97.12 118 PHE A C 1
ATOM 913 O O . PHE A 1 118 ? -6.983 -1.995 -3.764 1.00 97.12 118 PHE A O 1
ATOM 920 N N . PHE A 1 119 ? -9.209 -1.667 -3.868 1.00 97.06 119 PHE A N 1
ATOM 921 C CA . PHE A 1 119 ? -9.469 -1.831 -2.447 1.00 97.06 119 PHE A CA 1
ATOM 922 C C . PHE A 1 119 ? -10.519 -2.927 -2.289 1.00 97.06 119 PHE A C 1
ATOM 924 O O . PHE A 1 119 ? -11.623 -2.781 -2.821 1.00 97.06 119 PHE A O 1
ATOM 931 N N . ASP A 1 120 ? -10.170 -4.014 -1.604 1.00 95.94 120 ASP A N 1
ATOM 932 C CA . ASP A 1 120 ? -10.969 -5.244 -1.497 1.00 95.94 120 ASP A CA 1
ATOM 933 C C . ASP A 1 120 ? -11.399 -5.789 -2.871 1.00 95.94 120 ASP A C 1
ATOM 935 O O . ASP A 1 120 ? -12.551 -6.154 -3.100 1.00 95.94 120 ASP A O 1
ATOM 939 N N . GLY A 1 121 ? -10.472 -5.765 -3.836 1.00 95.12 121 GLY A N 1
ATOM 940 C CA . GLY A 1 121 ? -10.712 -6.208 -5.214 1.00 95.12 121 GLY A CA 1
ATOM 941 C C . GLY A 1 121 ? -11.566 -5.260 -6.065 1.00 95.12 121 GLY A C 1
ATOM 942 O O . GLY A 1 121 ? -11.774 -5.524 -7.248 1.00 95.12 121 GLY A O 1
ATOM 943 N N . ILE A 1 122 ? -12.037 -4.136 -5.517 1.00 95.88 122 ILE A N 1
ATOM 944 C CA . ILE A 1 122 ? -12.841 -3.157 -6.256 1.00 95.88 122 ILE A CA 1
ATOM 945 C C . ILE A 1 122 ? -11.931 -2.067 -6.817 1.00 95.88 122 ILE A C 1
ATOM 947 O O . ILE A 1 122 ? -11.333 -1.301 -6.055 1.00 95.88 122 ILE A O 1
ATOM 951 N N . ALA A 1 123 ? -11.882 -1.962 -8.146 1.00 95.38 123 ALA A N 1
ATOM 952 C CA . ALA A 1 123 ? -11.155 -0.908 -8.846 1.00 95.38 123 ALA A CA 1
ATOM 953 C C . ALA A 1 123 ? -11.674 0.482 -8.450 1.00 95.38 123 ALA A C 1
ATOM 955 O O . ALA A 1 123 ? -12.881 0.730 -8.425 1.00 95.38 123 ALA A O 1
ATOM 956 N N . GLN A 1 124 ? -10.756 1.399 -8.169 1.00 93.12 124 GLN A N 1
ATOM 957 C CA . GLN A 1 124 ? -11.033 2.791 -7.847 1.00 93.12 124 GLN A CA 1
ATOM 958 C C . GLN A 1 124 ? -10.348 3.711 -8.853 1.00 93.12 124 GLN A C 1
ATOM 960 O O . GLN A 1 124 ? -9.218 3.473 -9.278 1.00 93.12 124 GLN A O 1
ATOM 965 N N . ALA A 1 125 ? -11.029 4.807 -9.190 1.00 80.44 125 ALA A N 1
ATOM 966 C CA . ALA A 1 125 ? -10.461 5.875 -10.012 1.00 80.44 125 ALA A CA 1
ATOM 967 C C . ALA A 1 125 ? -9.454 6.741 -9.233 1.00 80.44 125 ALA A C 1
ATOM 969 O O . ALA A 1 125 ? -8.630 7.431 -9.828 1.00 80.44 125 ALA A O 1
ATOM 970 N N . THR A 1 126 ? -9.525 6.721 -7.899 1.00 91.38 126 THR A N 1
ATOM 971 C CA . THR A 1 126 ? -8.652 7.484 -7.005 1.00 91.38 126 THR A CA 1
ATOM 972 C C . THR A 1 126 ? -7.771 6.555 -6.183 1.00 91.38 126 THR A C 1
ATOM 974 O O . THR A 1 126 ? -8.190 5.477 -5.769 1.00 91.38 126 THR A O 1
ATOM 977 N N . LYS A 1 127 ? -6.561 7.020 -5.856 1.00 94.25 127 LYS A N 1
ATOM 978 C CA . LYS A 1 127 ? -5.660 6.335 -4.914 1.00 94.25 127 LYS A CA 1
ATOM 979 C C . LYS A 1 127 ? -6.064 6.481 -3.441 1.00 94.25 127 LYS A C 1
ATOM 981 O O . LYS A 1 127 ? -5.390 5.946 -2.572 1.00 94.25 127 LYS A O 1
ATOM 986 N N . TYR A 1 128 ? -7.138 7.222 -3.171 1.00 95.25 128 TYR A N 1
ATOM 987 C CA . TYR A 1 128 ? -7.651 7.537 -1.840 1.00 95.25 128 TYR A CA 1
ATOM 988 C C . TYR A 1 128 ? -8.980 6.830 -1.609 1.00 95.25 128 TYR A C 1
ATOM 990 O O . TYR A 1 128 ? -9.843 6.860 -2.492 1.00 95.25 128 TYR A O 1
ATOM 998 N N . LYS A 1 129 ? -9.170 6.276 -0.411 1.00 96.06 129 LYS A N 1
ATOM 999 C CA . LYS A 1 129 ? -10.463 5.784 0.065 1.00 96.06 129 LYS A CA 1
ATOM 1000 C C . LYS A 1 129 ? -10.578 5.980 1.575 1.00 96.06 129 LYS A C 1
ATOM 1002 O O . LYS A 1 129 ? -9.653 5.667 2.322 1.00 96.06 129 LYS A O 1
ATOM 1007 N N . ARG A 1 130 ? -11.726 6.499 2.011 1.00 95.81 130 ARG A N 1
ATOM 1008 C CA . ARG A 1 130 ? -12.052 6.672 3.428 1.00 95.81 130 ARG A CA 1
ATOM 1009 C C . ARG A 1 130 ? -12.743 5.429 3.969 1.00 95.81 130 ARG A C 1
ATOM 1011 O O . ARG A 1 130 ? -13.657 4.905 3.332 1.00 95.81 130 ARG A O 1
ATOM 1018 N N . TYR A 1 131 ? -12.340 5.026 5.165 1.00 97.19 131 TYR A N 1
ATOM 1019 C CA . TYR A 1 131 ? -12.952 3.964 5.948 1.00 97.19 131 TYR A CA 1
ATOM 1020 C C . TYR A 1 131 ? -13.442 4.512 7.282 1.00 97.19 131 TYR A C 1
ATOM 1022 O O . TYR A 1 131 ? -12.927 5.504 7.800 1.00 97.19 131 TYR A O 1
ATOM 1030 N N . THR A 1 132 ? -14.456 3.854 7.829 1.00 97.12 132 THR A N 1
ATOM 1031 C CA . THR A 1 132 ? -14.971 4.107 9.174 1.00 97.12 132 THR A CA 1
ATOM 1032 C C . THR A 1 132 ? -15.052 2.792 9.932 1.00 97.12 132 THR A C 1
ATOM 1034 O O . THR A 1 132 ? -14.966 1.722 9.327 1.00 97.12 132 THR A O 1
ATOM 1037 N N . SER A 1 133 ? -15.311 2.865 11.234 1.00 95.50 133 SER A N 1
ATOM 1038 C CA . SER A 1 133 ? -15.541 1.709 12.108 1.00 95.50 133 SER A CA 1
ATOM 1039 C C . SER A 1 133 ? -16.701 0.792 11.688 1.00 95.50 133 SER A C 1
ATOM 1041 O O . SER A 1 133 ? -16.868 -0.281 12.259 1.00 95.50 133 SER A O 1
ATOM 1043 N N . ALA A 1 134 ? -17.483 1.163 10.666 1.00 95.88 134 ALA A N 1
ATOM 1044 C CA . ALA A 1 134 ? -18.434 0.261 10.015 1.00 95.88 134 ALA A CA 1
ATOM 1045 C C . ALA A 1 134 ? -17.746 -0.851 9.197 1.00 95.88 134 ALA A C 1
ATOM 1047 O O . ALA A 1 134 ? -18.349 -1.892 8.945 1.00 95.88 134 ALA A O 1
ATOM 1048 N N . TYR A 1 135 ? -16.503 -0.635 8.761 1.00 95.81 135 TYR A N 1
ATOM 1049 C CA . TYR A 1 135 ? -15.692 -1.639 8.087 1.00 95.81 135 TYR A CA 1
ATOM 1050 C C . TYR A 1 135 ? -14.921 -2.457 9.123 1.00 95.81 135 TYR A C 1
ATOM 1052 O O . TYR A 1 135 ? -13.971 -1.960 9.718 1.00 95.81 135 TYR A O 1
ATOM 1060 N N . THR A 1 136 ? -15.313 -3.715 9.319 1.00 93.00 136 THR A N 1
ATOM 1061 C CA . THR A 1 136 ? -14.692 -4.621 10.303 1.00 93.00 136 THR A CA 1
ATOM 1062 C C . THR A 1 136 ? -13.757 -5.656 9.670 1.00 93.00 136 THR A C 1
ATOM 1064 O O . THR A 1 136 ? -13.406 -6.650 10.304 1.00 93.00 136 THR A O 1
ATOM 1067 N N . GLY A 1 137 ? -13.450 -5.496 8.381 1.00 93.50 137 GLY A N 1
ATOM 1068 C CA . GLY A 1 137 ? -12.588 -6.402 7.627 1.00 93.50 137 GLY A CA 1
ATOM 1069 C C . GLY A 1 137 ? -11.107 -6.072 7.789 1.00 93.50 137 GLY A C 1
ATOM 1070 O O . GLY A 1 137 ? -10.743 -5.034 8.343 1.00 93.50 137 GLY A O 1
ATOM 1071 N N . ILE A 1 138 ? -10.269 -6.956 7.252 1.00 95.00 138 ILE A N 1
ATOM 1072 C CA . ILE A 1 138 ? -8.860 -6.679 6.977 1.00 95.00 138 ILE A CA 1
ATOM 1073 C C . ILE A 1 138 ? -8.789 -6.216 5.524 1.00 95.00 138 ILE A C 1
ATOM 1075 O O . ILE A 1 138 ? -9.188 -6.953 4.622 1.00 95.00 138 ILE A O 1
ATOM 1079 N N . LEU A 1 139 ? -8.310 -4.996 5.310 1.00 96.69 139 LEU A N 1
ATOM 1080 C CA . LEU A 1 139 ? -8.290 -4.372 3.997 1.00 96.69 139 LEU A CA 1
ATOM 1081 C C . LEU A 1 139 ? -7.182 -4.964 3.126 1.00 96.69 139 LEU A C 1
ATOM 1083 O O . LEU A 1 139 ? -5.999 -4.895 3.464 1.00 96.69 139 LEU A O 1
ATOM 1087 N N . SER A 1 140 ? -7.584 -5.476 1.961 1.00 97.12 140 SER A N 1
ATOM 1088 C CA . SER A 1 140 ? -6.677 -5.865 0.883 1.00 97.12 140 SER A CA 1
ATOM 1089 C C . SER A 1 140 ? -6.522 -4.720 -0.120 1.00 97.12 140 SER A C 1
ATOM 1091 O O . SER A 1 140 ? -7.512 -4.181 -0.626 1.00 97.12 140 SER A O 1
ATOM 1093 N N . ALA A 1 141 ? -5.279 -4.344 -0.420 1.00 97.25 141 ALA A N 1
ATOM 1094 C CA . ALA A 1 141 ? -4.964 -3.295 -1.380 1.00 97.25 141 ALA A CA 1
ATOM 1095 C C . ALA A 1 141 ? -4.007 -3.810 -2.459 1.00 97.25 141 ALA A C 1
ATOM 1097 O O . ALA A 1 141 ? -2.942 -4.349 -2.161 1.00 97.25 141 ALA A O 1
ATOM 1098 N N . VAL A 1 142 ? -4.385 -3.609 -3.721 1.00 97.38 142 VAL A N 1
ATOM 1099 C CA . VAL A 1 142 ? -3.594 -4.022 -4.888 1.00 97.38 142 VAL A CA 1
ATOM 1100 C C . VAL A 1 142 ? -3.499 -2.857 -5.864 1.00 97.38 142 VAL A C 1
ATOM 1102 O O . VAL A 1 142 ? -4.464 -2.118 -6.058 1.00 97.38 142 VAL A O 1
ATOM 1105 N N . ILE A 1 143 ? -2.345 -2.675 -6.493 1.00 96.62 143 ILE A N 1
ATOM 1106 C CA . ILE A 1 143 ? -2.147 -1.711 -7.577 1.00 96.62 143 ILE A CA 1
ATOM 1107 C C . ILE A 1 143 ? -1.763 -2.478 -8.834 1.00 96.62 143 ILE A C 1
ATOM 1109 O O . ILE A 1 143 ? -0.877 -3.325 -8.783 1.00 96.62 143 ILE A O 1
ATOM 1113 N N . THR A 1 144 ? -2.382 -2.147 -9.966 1.00 96.12 144 THR A N 1
ATOM 1114 C CA . THR A 1 144 ? -1.993 -2.703 -11.268 1.00 96.12 144 THR A CA 1
ATOM 1115 C C . THR A 1 144 ? -1.672 -1.602 -12.270 1.00 96.12 144 THR A C 1
ATOM 1117 O O . THR A 1 144 ? -2.427 -0.631 -12.384 1.00 96.12 144 THR A O 1
ATOM 1120 N N . GLY A 1 145 ? -0.607 -1.771 -13.043 1.00 94.56 145 GLY A N 1
ATOM 1121 C CA . GLY A 1 145 ? -0.309 -0.953 -14.214 1.00 94.56 145 GLY A CA 1
ATOM 1122 C C . GLY A 1 145 ? -0.977 -1.470 -15.487 1.00 94.56 145 GLY A C 1
ATOM 1123 O O . GLY A 1 145 ? -1.294 -2.652 -15.625 1.00 94.56 145 GLY A O 1
ATOM 1124 N N . SER A 1 146 ? -1.166 -0.584 -16.466 1.00 95.00 146 SER A N 1
ATOM 1125 C CA . SER A 1 146 ? -1.628 -0.943 -17.816 1.00 95.00 146 SER A CA 1
ATOM 1126 C C . SER A 1 146 ? -0.668 -1.880 -18.569 1.00 95.00 146 SER A C 1
ATOM 1128 O O . SER A 1 146 ? -1.068 -2.512 -19.544 1.00 95.00 146 SER A O 1
ATOM 1130 N N . ASP A 1 147 ? 0.582 -1.989 -18.116 1.00 91.94 147 ASP A N 1
ATOM 1131 C CA . ASP A 1 147 ? 1.596 -2.948 -18.572 1.00 91.94 147 ASP A CA 1
ATOM 1132 C C . ASP A 1 147 ? 1.521 -4.313 -17.866 1.00 91.94 147 ASP A C 1
ATOM 1134 O O . ASP A 1 147 ? 2.336 -5.189 -18.148 1.00 91.94 147 ASP A O 1
ATOM 1138 N N . ARG A 1 148 ? 0.509 -4.516 -17.010 1.00 92.50 148 ARG A N 1
ATOM 1139 C CA . ARG A 1 148 ? 0.279 -5.710 -16.178 1.00 92.50 148 ARG A CA 1
ATOM 1140 C C . ARG A 1 148 ? 1.219 -5.854 -14.980 1.00 92.50 148 ARG A C 1
ATOM 1142 O O . ARG A 1 148 ? 1.126 -6.875 -14.299 1.00 92.50 148 ARG A O 1
ATOM 1149 N N . SER A 1 149 ? 2.052 -4.853 -14.683 1.00 93.56 149 SER A N 1
ATOM 1150 C CA . SER A 1 149 ? 2.759 -4.802 -13.399 1.00 93.56 149 SER A CA 1
ATOM 1151 C C . SER A 1 149 ? 1.749 -4.818 -12.252 1.00 93.56 149 SER A C 1
ATOM 1153 O O . SER A 1 149 ? 0.704 -4.166 -12.328 1.00 93.56 149 SER A O 1
ATOM 1155 N N . THR A 1 150 ? 2.023 -5.590 -11.207 1.00 95.50 150 THR A N 1
ATOM 1156 C CA . THR A 1 150 ? 1.127 -5.777 -10.066 1.00 95.50 150 THR A CA 1
ATOM 1157 C C . THR A 1 150 ? 1.892 -5.630 -8.761 1.00 95.50 150 THR A C 1
ATOM 1159 O O . THR A 1 150 ? 2.988 -6.158 -8.588 1.00 95.50 150 THR A O 1
ATOM 1162 N N . LEU A 1 151 ? 1.287 -4.901 -7.829 1.00 96.06 151 LEU A N 1
ATOM 1163 C CA . LEU A 1 151 ? 1.786 -4.739 -6.478 1.00 96.06 151 LEU A CA 1
ATOM 1164 C C . LEU A 1 151 ? 0.667 -5.018 -5.477 1.00 96.06 151 LEU A C 1
ATOM 1166 O O . LEU A 1 151 ? -0.247 -4.210 -5.305 1.00 96.06 151 LEU A O 1
ATOM 1170 N N . GLU A 1 152 ? 0.768 -6.158 -4.811 1.00 97.06 152 GLU A N 1
ATOM 1171 C CA . GLU A 1 152 ? -0.023 -6.535 -3.648 1.00 97.06 152 GLU A CA 1
ATOM 1172 C C . GLU A 1 152 ? 0.629 -5.947 -2.397 1.00 97.06 152 GLU A C 1
ATOM 1174 O O . GLU A 1 152 ? 1.771 -6.268 -2.048 1.00 97.06 152 GLU A O 1
ATOM 1179 N N . LEU A 1 153 ? -0.093 -5.050 -1.731 1.00 95.88 153 LEU A N 1
ATOM 1180 C CA . LEU A 1 153 ? 0.370 -4.440 -0.494 1.00 95.88 153 LEU A CA 1
ATOM 1181 C C . LEU A 1 153 ? 0.064 -5.351 0.700 1.00 95.88 153 LEU A C 1
ATOM 1183 O O . LEU A 1 153 ? -0.891 -6.131 0.648 1.00 95.88 153 LEU A O 1
ATOM 1187 N N . PRO A 1 154 ? 0.833 -5.235 1.799 1.00 93.69 154 PRO A N 1
ATOM 1188 C CA . PRO A 1 154 ? 0.495 -5.904 3.044 1.00 93.69 154 PRO A CA 1
ATOM 1189 C C . PRO A 1 154 ? -0.937 -5.594 3.479 1.00 93.69 154 PRO A C 1
ATOM 1191 O O . PRO A 1 154 ? -1.420 -4.472 3.314 1.00 93.69 154 PRO A O 1
ATOM 1194 N N . GLU A 1 155 ? -1.585 -6.595 4.064 1.00 93.88 155 GLU A N 1
ATOM 1195 C CA . GLU A 1 155 ? -2.916 -6.466 4.645 1.00 93.88 155 GLU A CA 1
ATOM 1196 C C . GLU A 1 155 ? -2.968 -5.340 5.686 1.00 93.88 155 GLU A C 1
ATOM 1198 O O . GLU A 1 155 ? -2.075 -5.199 6.527 1.00 93.88 155 GLU A O 1
ATOM 1203 N N . ILE A 1 156 ? -4.034 -4.543 5.631 1.00 94.50 156 ILE A N 1
ATOM 1204 C CA . ILE A 1 156 ? -4.232 -3.391 6.508 1.00 94.50 156 ILE A CA 1
ATOM 1205 C C . ILE A 1 156 ? -5.329 -3.726 7.510 1.00 94.50 156 ILE A C 1
ATOM 1207 O O . ILE A 1 156 ? -6.496 -3.865 7.145 1.00 94.50 156 ILE A O 1
ATOM 1211 N N . ASP A 1 157 ? -4.957 -3.811 8.783 1.00 94.19 157 ASP A N 1
ATOM 1212 C CA . ASP A 1 157 ? -5.911 -3.930 9.880 1.00 94.19 157 ASP A CA 1
ATOM 1213 C C . ASP A 1 157 ? -6.067 -2.583 10.595 1.00 94.19 157 ASP A C 1
ATOM 1215 O O . ASP A 1 157 ? -5.084 -1.902 10.911 1.00 94.19 157 ASP A O 1
ATOM 1219 N N . PHE A 1 158 ? -7.312 -2.174 10.821 1.00 95.25 158 PHE A N 1
ATOM 1220 C CA . PHE A 1 158 ? -7.616 -0.891 11.441 1.00 95.25 158 PHE A CA 1
ATOM 1221 C C . PHE A 1 158 ? -7.695 -1.020 12.959 1.00 95.25 158 PHE A C 1
ATOM 1223 O O . PHE A 1 158 ? -8.127 -2.031 13.505 1.00 95.25 158 PHE A O 1
ATOM 1230 N N . ILE A 1 159 ? -7.341 0.046 13.675 1.00 92.31 159 ILE A N 1
ATOM 1231 C CA . ILE A 1 159 ? -7.273 0.016 15.140 1.00 92.31 159 ILE A CA 1
ATOM 1232 C C . ILE A 1 159 ? -8.628 -0.262 15.801 1.00 92.31 159 ILE A C 1
ATOM 1234 O O . ILE A 1 159 ? -8.678 -0.848 16.878 1.00 92.31 159 ILE A O 1
ATOM 1238 N N . TRP A 1 160 ? -9.730 0.113 15.153 1.00 92.50 160 TRP A N 1
ATOM 1239 C CA . TRP A 1 160 ? -11.075 -0.161 15.653 1.00 92.50 160 TRP A CA 1
ATOM 1240 C C . TRP A 1 160 ? -11.466 -1.647 15.565 1.00 92.50 160 TRP A C 1
ATOM 1242 O O . TRP A 1 160 ? -12.435 -2.046 16.206 1.00 92.50 160 TRP A O 1
ATOM 1252 N N . ASN A 1 161 ? -10.720 -2.476 14.824 1.00 89.62 161 ASN A N 1
ATOM 1253 C CA . ASN A 1 161 ? -10.919 -3.930 14.775 1.00 89.62 161 ASN A CA 1
ATOM 1254 C C . ASN A 1 161 ? -10.268 -4.657 15.962 1.00 89.62 161 ASN A C 1
ATOM 1256 O O . ASN A 1 161 ? -10.517 -5.847 16.179 1.00 89.62 161 ASN A O 1
ATOM 1260 N N . VAL A 1 162 ? -9.427 -3.967 16.740 1.00 83.75 162 VAL A N 1
ATOM 1261 C CA . VAL A 1 162 ? -8.731 -4.561 17.883 1.00 83.75 162 VAL A CA 1
ATOM 1262 C C . VAL A 1 162 ? -9.753 -5.010 18.929 1.00 83.75 162 VAL A C 1
ATOM 1264 O O . VAL A 1 162 ? -10.588 -4.228 19.389 1.00 83.75 162 VAL A O 1
ATOM 1267 N N . LYS A 1 163 ? -9.671 -6.279 19.351 1.00 74.44 163 LYS A N 1
ATOM 1268 C CA . LYS A 1 163 ? -10.471 -6.783 20.476 1.00 74.44 163 LYS A CA 1
ATOM 1269 C C . LYS A 1 163 ? -10.146 -5.977 21.732 1.00 74.44 163 LYS A C 1
ATOM 1271 O O . LYS A 1 163 ? -8.989 -5.889 22.141 1.00 74.44 163 LYS A O 1
ATOM 1276 N N . LEU A 1 164 ? -11.182 -5.427 22.363 1.00 70.25 164 LEU A N 1
ATOM 1277 C CA . LEU A 1 164 ? -11.039 -4.740 23.640 1.00 70.25 164 LEU A CA 1
ATOM 1278 C C . LEU A 1 164 ? -10.500 -5.710 24.692 1.00 70.25 164 LEU A C 1
ATOM 1280 O O . LEU A 1 164 ? -11.035 -6.802 24.883 1.00 70.25 164 LEU A O 1
ATOM 1284 N N . ILE A 1 165 ? -9.470 -5.277 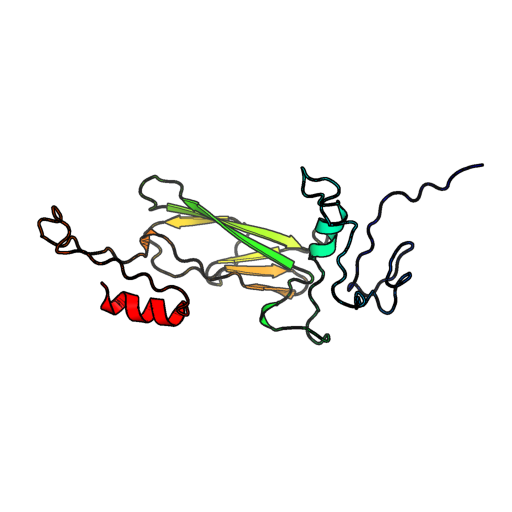25.413 1.00 67.44 165 ILE A N 1
ATOM 1285 C CA . ILE A 1 165 ? -9.029 -5.962 26.623 1.00 67.44 165 ILE A CA 1
ATOM 1286 C C . ILE A 1 165 ? -10.088 -5.676 27.688 1.00 67.44 165 ILE A C 1
ATOM 1288 O O . ILE A 1 165 ? -10.326 -4.517 28.035 1.00 67.44 165 ILE A O 1
ATOM 1292 N N . PHE A 1 166 ? -10.759 -6.719 28.182 1.00 63.28 166 PHE A N 1
ATOM 1293 C CA . PHE A 1 166 ? -11.783 -6.556 29.209 1.00 63.28 166 PHE A CA 1
ATOM 1294 C C . PHE A 1 166 ? -11.205 -5.860 30.438 1.00 63.28 166 PHE A C 1
ATOM 1296 O O . PHE A 1 166 ? -10.115 -6.188 30.913 1.00 63.28 166 PHE A O 1
ATOM 1303 N N . ASN A 1 167 ? -11.973 -4.917 30.981 1.00 64.38 167 ASN A N 1
ATOM 1304 C CA . ASN A 1 167 ? -11.601 -4.239 32.208 1.00 64.38 167 ASN A CA 1
ATOM 1305 C C . ASN A 1 167 ? -11.573 -5.275 33.339 1.00 64.38 167 ASN A C 1
ATOM 1307 O O . ASN A 1 167 ? -12.608 -5.803 33.749 1.00 64.38 167 ASN A O 1
ATOM 1311 N N . ARG A 1 168 ? -10.380 -5.612 33.824 1.00 61.62 168 ARG A N 1
ATOM 1312 C CA . ARG A 1 168 ? -10.214 -6.576 34.911 1.00 61.62 168 ARG A CA 1
ATOM 1313 C C . ARG A 1 168 ? -10.453 -5.851 36.238 1.00 61.62 168 ARG A C 1
ATOM 1315 O O . ARG A 1 168 ? -9.753 -4.892 36.563 1.00 61.62 168 ARG A O 1
ATOM 1322 N N . SER A 1 169 ? -11.442 -6.287 37.016 1.00 61.53 169 SER A N 1
ATOM 1323 C CA . SER A 1 169 ? -11.695 -5.732 38.350 1.00 61.53 169 SER A CA 1
ATOM 1324 C C . SER A 1 169 ? -10.597 -6.174 39.327 1.00 61.53 169 SER A C 1
ATOM 1326 O O . SER A 1 169 ? -10.461 -7.369 39.596 1.00 61.53 169 SER A O 1
ATOM 1328 N N . GLY A 1 170 ? -9.824 -5.234 39.872 1.00 64.25 170 GLY A N 1
ATOM 1329 C CA . GLY A 1 170 ? -8.776 -5.514 40.857 1.00 64.25 170 GLY A CA 1
ATOM 1330 C C . GLY A 1 170 ? -8.049 -4.252 41.327 1.00 64.25 170 GLY A C 1
ATOM 1331 O O . GLY A 1 170 ? -8.027 -3.247 40.622 1.00 64.25 170 GLY A O 1
ATOM 1332 N N . ASP A 1 171 ? -7.470 -4.296 42.529 1.00 62.84 171 ASP A N 1
ATOM 1333 C CA . ASP A 1 171 ? -6.530 -3.274 43.001 1.00 62.84 171 ASP A CA 1
ATOM 1334 C C . ASP A 1 171 ? -5.133 -3.594 42.448 1.00 62.84 171 ASP A C 1
ATOM 1336 O O . ASP A 1 171 ? -4.514 -4.583 42.840 1.00 62.84 171 ASP A O 1
ATOM 1340 N N . TYR A 1 172 ? -4.666 -2.784 41.495 1.00 67.31 172 TYR A N 1
ATOM 1341 C CA . TYR A 1 172 ? -3.363 -2.934 40.831 1.00 67.31 172 TYR A CA 1
ATOM 1342 C C . TYR A 1 172 ? -2.221 -2.251 41.586 1.00 67.31 172 TYR A C 1
ATOM 1344 O O . TYR A 1 172 ? -1.061 -2.322 41.170 1.00 67.31 172 TYR A O 1
ATOM 1352 N N . ARG A 1 173 ? -2.522 -1.579 42.702 1.00 62.38 173 ARG A N 1
ATOM 1353 C CA . ARG A 1 173 ? -1.490 -1.025 43.577 1.00 62.38 173 ARG A CA 1
ATOM 1354 C C . ARG A 1 173 ? -0.740 -2.194 44.224 1.00 62.38 173 ARG A C 1
ATOM 1356 O O . ARG A 1 173 ? -1.335 -3.204 44.585 1.00 62.38 173 ARG A O 1
ATOM 1363 N N . ASN A 1 174 ? 0.577 -2.059 44.364 1.00 57.03 174 ASN A N 1
ATOM 1364 C CA . ASN A 1 174 ? 1.482 -3.075 44.929 1.00 57.03 174 ASN A CA 1
ATOM 1365 C C . ASN A 1 174 ? 1.749 -4.319 44.048 1.00 57.03 174 ASN A C 1
ATOM 1367 O O . ASN A 1 174 ? 2.186 -5.347 44.558 1.00 57.03 174 ASN A O 1
ATOM 1371 N N . GLY A 1 175 ? 1.543 -4.228 42.727 1.00 55.56 175 GLY A N 1
ATOM 1372 C CA . GLY A 1 175 ? 2.215 -5.092 41.740 1.00 55.56 175 GLY A CA 1
ATOM 1373 C C . GLY A 1 175 ? 1.793 -6.565 41.684 1.00 55.56 175 GLY A C 1
ATOM 1374 O O . GLY A 1 175 ? 2.440 -7.351 41.002 1.00 55.56 175 GLY A O 1
ATOM 1375 N N . GLN A 1 176 ? 0.724 -6.970 42.374 1.00 55.38 176 GLN A N 1
ATOM 1376 C CA . GLN A 1 176 ? 0.413 -8.396 42.519 1.00 55.38 176 GLN A CA 1
ATOM 1377 C C . GLN A 1 176 ? -0.456 -9.016 41.416 1.00 55.38 176 GLN A C 1
ATOM 1379 O O . GLN A 1 176 ? -0.576 -10.240 41.400 1.00 55.38 176 GLN A O 1
ATOM 1384 N N . LYS A 1 177 ? -1.074 -8.252 40.500 1.00 59.47 177 LYS A N 1
ATOM 1385 C CA . LYS A 1 177 ? -2.010 -8.823 39.504 1.00 59.47 177 LYS A CA 1
ATOM 1386 C C . LYS A 1 177 ? -2.018 -8.079 38.166 1.00 59.47 177 LYS A C 1
ATOM 1388 O O . LYS A 1 177 ? -2.989 -7.427 37.817 1.00 59.47 177 LYS A O 1
ATOM 1393 N N . GLY A 1 178 ? -0.943 -8.213 37.399 1.00 58.78 178 GLY A N 1
ATOM 1394 C CA 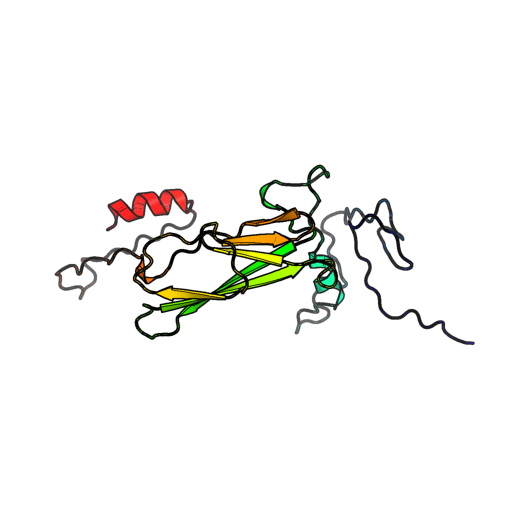. GLY A 1 178 ? -0.871 -7.812 35.993 1.00 58.78 178 GLY A CA 1
ATOM 1395 C C . GLY A 1 178 ? 0.472 -8.245 35.420 1.00 58.78 178 GLY A C 1
ATOM 1396 O O . GLY A 1 178 ? 1.501 -7.799 35.909 1.00 58.78 178 GLY A O 1
ATOM 1397 N N . ALA A 1 179 ? 0.473 -9.151 34.443 1.00 64.56 179 ALA A N 1
ATOM 1398 C CA . ALA A 1 179 ? 1.689 -9.590 33.766 1.00 64.56 179 ALA A CA 1
ATOM 1399 C C . ALA A 1 179 ? 1.620 -9.141 32.307 1.00 64.56 179 ALA A C 1
ATOM 1401 O O . ALA A 1 179 ? 0.665 -9.472 31.605 1.00 64.56 179 ALA A O 1
ATOM 1402 N N . ILE A 1 180 ? 2.621 -8.380 31.868 1.00 68.38 180 ILE A N 1
ATOM 1403 C CA . ILE A 1 180 ? 2.882 -8.157 30.447 1.00 68.38 180 ILE A CA 1
ATOM 1404 C C . ILE A 1 180 ? 3.761 -9.323 30.005 1.00 68.38 180 ILE A C 1
ATOM 1406 O O . ILE A 1 180 ? 4.848 -9.519 30.545 1.00 68.38 180 ILE A O 1
ATOM 1410 N N . ALA A 1 181 ? 3.264 -10.126 29.069 1.00 68.44 181 ALA A N 1
ATOM 1411 C CA . ALA A 1 181 ? 4.059 -11.167 28.440 1.00 68.44 181 ALA A CA 1
ATOM 1412 C C . ALA A 1 181 ? 4.776 -10.557 27.235 1.00 68.44 181 ALA A C 1
ATOM 1414 O O . ALA A 1 181 ? 4.150 -10.244 26.223 1.00 68.44 181 ALA A O 1
ATOM 1415 N N . GLU A 1 182 ? 6.086 -10.365 27.352 1.00 72.81 182 GLU A N 1
ATOM 1416 C CA . GLU A 1 182 ? 6.919 -9.972 26.222 1.00 72.81 182 GLU A CA 1
ATOM 1417 C C . GLU A 1 182 ? 7.271 -11.217 25.398 1.00 72.81 182 GLU A C 1
ATOM 1419 O O . GLU A 1 182 ? 7.972 -12.115 25.863 1.00 72.81 182 GLU A O 1
ATOM 1424 N N . MET A 1 183 ? 6.756 -11.288 24.170 1.00 78.00 183 MET A N 1
ATOM 1425 C CA . MET A 1 183 ? 6.943 -12.427 23.262 1.00 78.00 183 MET A CA 1
ATOM 1426 C C . MET A 1 183 ? 8.096 -12.163 22.281 1.00 78.00 183 MET A C 1
ATOM 1428 O O . MET A 1 183 ? 7.936 -12.260 21.065 1.00 78.00 183 MET A O 1
ATOM 1432 N N . PHE A 1 184 ? 9.261 -11.771 22.805 1.00 71.06 184 PHE A N 1
ATOM 1433 C CA . PHE A 1 184 ? 10.420 -11.423 21.981 1.00 71.06 184 PHE A CA 1
ATOM 1434 C C . PHE A 1 184 ? 10.903 -12.626 21.154 1.00 71.06 184 PHE A C 1
ATOM 1436 O O . PHE A 1 184 ? 11.103 -13.719 21.683 1.00 71.06 184 PHE A O 1
ATOM 1443 N N . GLY A 1 185 ? 11.089 -12.424 19.847 1.00 79.12 185 GLY A N 1
ATOM 1444 C CA . GLY A 1 185 ? 11.568 -13.453 18.916 1.00 79.12 185 GLY A CA 1
ATOM 1445 C C . GLY A 1 185 ? 10.518 -14.476 18.468 1.00 79.12 185 GLY A C 1
ATOM 1446 O O . GLY A 1 185 ? 10.854 -15.391 17.719 1.00 79.12 185 GLY A O 1
ATOM 1447 N N . TRP A 1 186 ? 9.259 -14.338 18.890 1.00 83.06 186 TRP A N 1
ATOM 1448 C CA . TRP A 1 186 ? 8.189 -15.221 18.432 1.00 83.06 186 TRP A CA 1
ATOM 1449 C C . TRP A 1 186 ? 7.713 -14.828 17.028 1.00 83.06 186 TRP A C 1
ATOM 1451 O O . TRP A 1 186 ? 7.534 -13.639 16.752 1.00 83.06 186 TRP A O 1
ATOM 1461 N N . PRO A 1 187 ? 7.442 -15.799 16.138 1.00 81.88 187 PRO A N 1
ATOM 1462 C CA . PRO A 1 187 ? 6.774 -15.524 14.874 1.00 81.88 187 PRO A CA 1
ATOM 1463 C C . PRO A 1 187 ? 5.413 -14.854 15.101 1.00 81.88 187 PRO A C 1
ATOM 1465 O O . PRO A 1 187 ? 4.633 -15.280 15.953 1.00 81.88 187 PRO A O 1
ATOM 1468 N N . HIS A 1 188 ? 5.075 -13.849 14.288 1.00 78.06 188 HIS A N 1
ATOM 1469 C CA . HIS A 1 188 ? 3.806 -13.111 14.403 1.00 78.06 188 HIS A CA 1
ATOM 1470 C C . HIS A 1 188 ? 2.569 -14.025 14.339 1.00 78.06 188 HIS A C 1
ATOM 1472 O O . HIS A 1 188 ? 1.560 -13.754 14.990 1.00 78.06 188 HIS A O 1
ATOM 1478 N N . LYS A 1 189 ? 2.655 -15.131 13.588 1.00 77.69 189 LYS A N 1
ATOM 1479 C CA . LYS A 1 189 ? 1.600 -16.150 13.512 1.00 77.69 189 LYS A CA 1
ATOM 1480 C C . LYS A 1 189 ? 1.330 -16.805 14.872 1.00 77.69 189 LYS A C 1
ATOM 1482 O O . LYS A 1 189 ? 0.171 -16.987 15.233 1.00 77.69 189 LYS A O 1
ATOM 1487 N N . ASP A 1 190 ? 2.380 -17.099 15.629 1.00 79.81 190 ASP A N 1
ATOM 1488 C CA . ASP A 1 190 ? 2.278 -17.764 16.929 1.00 79.81 190 ASP A CA 1
ATOM 1489 C C . ASP A 1 190 ? 1.804 -16.774 17.997 1.00 79.81 190 ASP A C 1
ATOM 1491 O O . ASP A 1 190 ? 0.977 -17.114 18.842 1.00 79.81 190 ASP A O 1
ATOM 1495 N N . VAL A 1 191 ? 2.253 -15.514 17.914 1.00 78.94 191 VAL A N 1
ATOM 1496 C CA . VAL A 1 191 ? 1.724 -14.421 18.745 1.00 78.94 191 VAL A CA 1
ATOM 1497 C C . VAL A 1 191 ? 0.216 -14.273 18.527 1.00 78.94 191 VAL A C 1
ATOM 1499 O O . VAL A 1 191 ? -0.532 -14.250 19.501 1.00 78.94 191 VAL A O 1
ATOM 1502 N N . LYS A 1 192 ? -0.247 -14.268 17.267 1.00 72.94 192 LYS A N 1
ATOM 1503 C CA . LYS A 1 192 ? -1.676 -14.184 16.918 1.00 72.94 192 LYS A CA 1
ATOM 1504 C C . LYS A 1 192 ? -2.500 -15.310 17.549 1.00 72.94 192 LYS A C 1
ATOM 1506 O O . LYS A 1 192 ? -3.572 -15.037 18.079 1.00 72.94 192 LYS A O 1
ATOM 1511 N N . GLU A 1 193 ? -2.004 -16.547 17.539 1.00 77.12 193 GLU A N 1
ATOM 1512 C CA . GLU A 1 193 ? -2.678 -17.677 18.197 1.00 77.12 193 GLU A CA 1
ATOM 1513 C C . GLU A 1 193 ? -2.752 -17.489 19.723 1.00 77.12 193 GLU A C 1
ATOM 1515 O O . GLU A 1 193 ? -3.770 -17.780 20.350 1.00 77.12 193 GLU A O 1
ATOM 1520 N N . LYS A 1 194 ? -1.696 -16.950 20.348 1.00 72.12 194 LYS A N 1
ATOM 1521 C CA . LYS A 1 194 ? -1.681 -16.698 21.799 1.00 72.12 194 LYS A CA 1
ATOM 1522 C C . LYS A 1 194 ? -2.501 -15.483 22.219 1.00 72.12 194 LYS A C 1
ATOM 1524 O O . LYS A 1 194 ? -2.943 -15.448 23.366 1.00 72.12 194 LYS A O 1
ATOM 1529 N N . CYS A 1 195 ? -2.774 -14.537 21.322 1.00 67.06 195 CYS A N 1
ATOM 1530 C CA . CYS A 1 195 ? -3.648 -13.402 21.615 1.00 67.06 195 CYS A CA 1
ATOM 1531 C C . CYS A 1 195 ? -5.067 -13.834 22.022 1.00 67.06 195 CYS A C 1
ATOM 1533 O O . CYS A 1 195 ? -5.665 -13.177 22.868 1.00 67.06 195 CYS A O 1
ATOM 1535 N N . GLU A 1 196 ? -5.596 -14.944 21.490 1.00 66.94 196 GLU A N 1
ATOM 1536 C CA . GLU A 1 196 ? -6.907 -15.469 21.910 1.00 66.94 196 GLU A CA 1
ATOM 1537 C C . GLU A 1 196 ? -6.888 -16.071 23.319 1.00 66.94 196 GLU A C 1
ATOM 1539 O O . GLU A 1 196 ? -7.883 -15.990 24.029 1.00 66.94 196 GLU A O 1
ATOM 1544 N N . PHE A 1 197 ? -5.758 -16.648 23.733 1.00 65.25 197 PHE A N 1
ATOM 1545 C CA . PHE A 1 197 ? -5.577 -17.206 25.075 1.00 65.25 197 PHE A CA 1
ATOM 1546 C C . PHE A 1 197 ? -5.315 -16.127 26.138 1.00 65.25 197 PHE A C 1
ATOM 1548 O O . PHE A 1 197 ? -5.696 -16.289 27.295 1.00 65.25 197 PHE A O 1
ATOM 1555 N N . LEU A 1 198 ? -4.624 -15.046 25.767 1.00 63.09 198 LEU A N 1
ATOM 1556 C CA . LEU A 1 198 ? -4.251 -13.966 26.687 1.00 63.09 198 LEU A CA 1
ATOM 1557 C C . LEU A 1 198 ? -5.395 -12.971 26.968 1.00 63.09 198 LEU A C 1
ATOM 1559 O O . LEU A 1 198 ? -5.305 -12.228 27.954 1.00 63.09 198 LEU A O 1
ATOM 1563 N N . GLY A 1 199 ? -6.424 -12.955 26.109 1.00 54.69 199 GLY A N 1
ATOM 1564 C CA . GLY A 1 199 ? -7.612 -12.094 26.190 1.00 54.69 199 GLY A CA 1
ATOM 1565 C C . GLY A 1 199 ? -8.598 -12.504 27.272 1.00 54.69 199 GLY A C 1
ATOM 1566 O O . GLY A 1 199 ? -9.153 -13.615 27.164 1.00 54.69 199 GLY A O 1
#

Organism: NCBI:txid392033

Secondary structure (DSSP, 8-state):
-------------SSS---SS-TTTS-SSS-----SSS---GGGS-SBTTB----HHHHHGGG-SPPTTSTT--GGGTTTTTEEEEEEEEE-STT--EEEEEEEEEETTTTT--EEEEETTEEESSSEEEEETT--SPBPEEEEETT--EEEPPPB--GGGSPPPP---S--TTS-S------TT--HHHHHHHHHHH-

Sequence (199 aa):
ETCPSDYGKCPICGDSICQTSETYQTCSEDCSNELSGCGIFKEESCADDSQFHATPCVEEKRWQTPKPNMNGYQSSFQDYHTLVGYADIIYIDTDRLASDVCLQTKHRQSNSITLTCFFDGIAQATKYKRYTSAYTGILSAVITGSDRSTLELPEIDFIWNVKLIFNRSGDYRNGQKGAIAEMFGWPHKDVKEKCEFLG

Foldseek 3Di:
DDDDPPPDDDQAAAPQDFDDDHDPDRCPPRYDDPPPPPDDDPQQDPPDPPDGDDDPVVVSNQLVAHDPPDPPHDVVCQRSNFKDWAWDWAQPDPVSQKIKIAIGMDGPCVVPKDKWKDKVNRTDPHRIDMDGLVDLDFIWIKMAIPVGRIDTYPTHGGPSNDDDDDDDDDDPPPPDDDDDDDPPPDDPVVVVVCVVVVD